Protein AF-A0A9P6DMK9-F1 (afdb_monomer)

Foldseek 3Di:
DVVVVVVVVVVVLVVVVVVLVVLVVVLVVVVVCCVVVVDPVPDDRDDRDDPCPVVDDCPDCVVVDPPVVVCVPPPPNDDDCCVVPVVNVVVVVVVVVVVVVVVVVVVVVVVLVVVLVVLVVLLVVLVCQLPPDPDPVSNLVSLVVLQVSVVVLVVVQVVVCVVQDPVPCPVSDPDDPRGDDPPPVPPVPPPDPDDPPDDDDDDDDDDDDDDDDDDDDDDPPDPDPDPPPPCPVVVVVVVVVVVVVPPPD

Solvent-accessible surface area (backbone atoms only — not comparable to full-atom values): 15780 Å² total; per-residue (Å²): 110,69,66,59,52,51,52,52,49,52,52,52,54,52,51,52,53,53,50,53,53,52,51,55,50,53,50,53,48,52,54,52,36,42,77,69,66,78,37,66,94,82,60,88,73,82,78,88,81,66,92,54,68,91,68,62,52,86,84,37,71,86,65,68,55,68,48,75,64,61,54,58,63,34,97,79,63,61,76,55,59,66,81,73,34,64,70,48,40,54,46,52,51,53,52,49,53,52,50,50,52,52,51,51,51,52,50,50,50,51,53,50,53,51,52,50,51,51,51,53,52,50,52,50,52,35,51,48,42,39,70,70,48,89,51,66,65,57,26,49,53,24,50,53,48,46,49,50,55,50,54,50,53,53,51,49,53,56,52,48,46,71,74,45,44,92,85,46,72,70,83,76,60,88,74,73,79,83,66,79,78,87,70,72,89,61,66,81,71,74,71,62,85,79,72,85,77,76,87,80,91,77,88,80,87,80,87,79,89,76,90,75,88,79,76,88,79,86,82,86,76,77,79,73,82,70,77,75,78,78,56,61,64,55,59,54,51,50,54,57,51,52,65,72,66,66,82,84,125

Radius of gyration: 33.38 Å; Cα contacts (8 Å, |Δi|>4): 68; chains: 1; bounding box: 70×56×94 Å

Mean predicted aligned error: 19.37 Å

pLDDT: mean 72.1, std 18.24, range [36.56, 96.38]

Sequence (249 aa):
MKEHVEKAMKSRVSGVQGALKRYEEIRREMMKLRGKGSVAADAYIPPEISLSVYKLDVDEDIWQVPHHEDLANFPDGEVPVWLRDKGVQDGIQAAQEILNCHQELECCKAEFSNLHTWFMTQCSATWHAYTLSCDAEVKFFALLELHHLHDLVEAWQRHSSAMLGSDGQIGWMNLPERPPPLCYGRIQILCGPVSPVANSLTGEAVDGVSDAASSDDDENGELEDAPVPQDIAFLAALDALEELVGDDA

Structure (mmCIF, N/CA/C/O backbone):
data_AF-A0A9P6DMK9-F1
#
_entry.id   AF-A0A9P6DMK9-F1
#
loop_
_atom_site.group_PDB
_atom_site.id
_atom_site.type_symbol
_atom_site.label_atom_id
_atom_site.label_alt_id
_atom_site.label_comp_id
_atom_site.label_asym_id
_atom_site.label_entity_id
_atom_site.label_seq_id
_atom_site.pdbx_PDB_ins_code
_atom_site.Cartn_x
_atom_site.Cartn_y
_atom_site.Cartn_z
_atom_site.occupancy
_atom_site.B_iso_or_equiv
_atom_site.auth_seq_id
_atom_site.auth_comp_id
_atom_site.auth_asym_id
_atom_site.auth_atom_id
_atom_site.pdbx_PDB_model_num
ATOM 1 N N . MET A 1 1 ? 3.600 -19.210 -3.213 1.00 57.47 1 MET A N 1
ATOM 2 C CA . MET A 1 1 ? 3.041 -18.370 -2.125 1.00 57.47 1 MET A CA 1
ATOM 3 C C . MET A 1 1 ? 2.372 -19.200 -1.023 1.00 57.47 1 MET A C 1
ATOM 5 O O . MET A 1 1 ? 2.805 -19.081 0.113 1.00 57.47 1 MET A O 1
ATOM 9 N N . LYS A 1 2 ? 1.414 -20.096 -1.325 1.00 70.38 2 LYS A N 1
ATOM 10 C CA . LYS A 1 2 ? 0.742 -20.950 -0.313 1.00 70.38 2 LYS A CA 1
ATOM 11 C C . LYS A 1 2 ? 1.697 -21.813 0.533 1.00 70.38 2 LYS A C 1
ATOM 13 O O . LYS A 1 2 ? 1.581 -21.825 1.749 1.00 70.38 2 LYS A O 1
ATOM 18 N N . GLU A 1 3 ? 2.706 -22.430 -0.081 1.00 77.88 3 GLU A N 1
ATOM 19 C CA . GLU A 1 3 ? 3.694 -23.260 0.638 1.00 77.88 3 GLU A CA 1
ATOM 20 C C . GLU A 1 3 ? 4.572 -22.465 1.622 1.00 77.88 3 GLU A C 1
ATOM 22 O O . GLU A 1 3 ? 4.889 -22.949 2.707 1.00 77.88 3 GLU A O 1
ATOM 27 N N . HIS A 1 4 ? 4.934 -21.222 1.279 1.00 66.75 4 HIS A N 1
ATOM 28 C CA . HIS A 1 4 ? 5.698 -20.345 2.174 1.00 66.75 4 HIS A CA 1
ATOM 29 C C . HIS A 1 4 ? 4.864 -19.925 3.387 1.00 66.75 4 HIS A C 1
ATOM 31 O O . HIS A 1 4 ? 5.375 -19.911 4.506 1.00 66.75 4 HIS A O 1
ATOM 37 N N . VAL A 1 5 ? 3.573 -19.656 3.172 1.00 76.38 5 VAL A N 1
ATOM 38 C CA . VAL A 1 5 ? 2.616 -19.356 4.244 1.00 76.38 5 VAL A CA 1
ATOM 39 C C . VAL A 1 5 ? 2.427 -20.574 5.149 1.00 76.38 5 VAL A C 1
ATOM 41 O O . VAL A 1 5 ? 2.536 -20.449 6.365 1.00 76.38 5 VAL A O 1
ATOM 44 N N . GLU A 1 6 ? 2.241 -21.771 4.588 1.00 82.81 6 GLU A N 1
ATOM 45 C CA . GLU A 1 6 ? 2.115 -23.003 5.376 1.00 82.81 6 GLU A CA 1
ATOM 46 C C . GLU A 1 6 ? 3.375 -23.317 6.188 1.00 82.81 6 GLU A C 1
ATOM 48 O O . GLU A 1 6 ? 3.280 -23.741 7.341 1.00 82.81 6 GLU A O 1
ATOM 53 N N . LYS A 1 7 ? 4.565 -23.105 5.614 1.00 83.62 7 LYS A N 1
ATOM 54 C CA . LYS A 1 7 ? 5.839 -23.313 6.315 1.00 83.62 7 LYS A CA 1
ATOM 55 C C . LYS A 1 7 ? 6.004 -22.329 7.474 1.00 83.62 7 LYS A C 1
ATOM 57 O O . LYS A 1 7 ? 6.351 -22.748 8.579 1.00 83.62 7 LYS A O 1
ATOM 62 N N . ALA A 1 8 ? 5.709 -21.049 7.248 1.00 76.69 8 ALA A N 1
ATOM 63 C CA . ALA A 1 8 ? 5.739 -20.027 8.291 1.00 76.69 8 ALA A CA 1
ATOM 64 C C . ALA A 1 8 ? 4.720 -20.328 9.404 1.00 76.69 8 ALA A C 1
ATOM 66 O O . ALA A 1 8 ? 5.050 -20.252 10.589 1.00 76.69 8 ALA A O 1
ATOM 67 N N . MET A 1 9 ? 3.511 -20.753 9.034 1.00 79.69 9 MET A N 1
ATOM 68 C CA . MET A 1 9 ? 2.458 -21.119 9.979 1.00 79.69 9 MET A CA 1
ATOM 69 C C . MET A 1 9 ? 2.855 -22.334 10.826 1.00 79.69 9 MET A C 1
ATOM 71 O O . MET A 1 9 ? 2.760 -22.278 12.049 1.00 79.69 9 MET A O 1
ATOM 75 N N . LYS A 1 10 ? 3.387 -23.400 10.210 1.00 83.06 10 LYS A N 1
ATOM 76 C CA . LYS A 1 10 ? 3.897 -24.584 10.928 1.00 83.06 10 LYS A CA 1
ATOM 77 C C . LYS A 1 10 ? 5.008 -24.217 11.913 1.00 83.06 10 LYS A C 1
ATOM 79 O O . LYS A 1 10 ? 4.988 -24.690 13.047 1.00 83.06 10 LYS A O 1
ATOM 84 N N . SER A 1 11 ? 5.929 -23.338 11.509 1.00 82.88 11 SER A N 1
ATOM 85 C CA . SER A 1 11 ? 6.997 -22.842 12.383 1.00 82.88 11 SER A CA 1
ATOM 86 C C . SER A 1 11 ? 6.426 -22.134 13.614 1.00 82.88 11 SER A C 1
ATOM 88 O O . SER A 1 11 ? 6.779 -22.478 14.741 1.00 82.88 11 SER A O 1
ATOM 90 N N . ARG A 1 12 ? 5.482 -21.204 13.419 1.00 83.12 12 ARG A N 1
ATOM 91 C CA . ARG A 1 12 ? 4.846 -20.462 14.520 1.00 83.12 12 ARG A CA 1
ATOM 92 C C . ARG A 1 12 ? 4.060 -21.375 15.463 1.00 83.12 12 ARG A C 1
ATOM 94 O O . ARG A 1 12 ? 4.252 -21.298 16.673 1.00 83.12 12 ARG A O 1
ATOM 101 N N . VAL A 1 13 ? 3.255 -22.292 14.922 1.00 84.25 13 VAL A N 1
ATOM 102 C CA . VAL A 1 13 ? 2.488 -23.274 15.712 1.00 84.25 13 VAL A CA 1
ATOM 103 C C . VAL A 1 13 ? 3.417 -24.159 16.550 1.00 84.25 13 VAL A C 1
ATOM 105 O O . VAL A 1 13 ? 3.164 -24.396 17.731 1.00 84.25 13 VAL A O 1
ATOM 108 N N . SER A 1 14 ? 4.530 -24.621 15.977 1.00 84.69 14 SER A N 1
ATOM 109 C CA . SER A 1 14 ? 5.504 -25.431 16.718 1.00 84.69 14 SER A CA 1
ATOM 110 C C . SER A 1 14 ? 6.196 -24.646 17.842 1.00 84.69 14 SER A C 1
ATOM 112 O O . SER A 1 14 ? 6.397 -25.185 18.931 1.00 84.69 14 SER A O 1
ATOM 114 N N . GLY A 1 15 ? 6.485 -23.358 17.620 1.00 86.69 15 GLY A N 1
ATOM 115 C CA . GLY A 1 15 ? 7.076 -22.471 18.623 1.00 86.69 15 GLY A CA 1
ATOM 116 C C . GLY A 1 15 ? 6.147 -22.238 19.815 1.00 86.69 15 GLY A C 1
ATOM 117 O O . GLY A 1 15 ? 6.561 -22.406 20.962 1.00 86.69 15 GLY A O 1
ATOM 118 N N . VAL A 1 16 ? 4.872 -21.947 19.549 1.00 85.25 16 VAL A N 1
ATOM 119 C CA . VAL A 1 16 ? 3.849 -21.749 20.589 1.00 85.25 16 VAL A CA 1
ATOM 120 C C . VAL A 1 16 ? 3.593 -23.043 21.372 1.00 85.25 16 VAL A C 1
ATOM 122 O O . VAL A 1 16 ? 3.545 -23.018 22.600 1.00 85.25 16 VAL A O 1
ATOM 125 N N . GLN A 1 17 ? 3.537 -24.206 20.709 1.00 86.50 17 GLN A N 1
ATOM 126 C CA . GLN A 1 17 ? 3.469 -25.499 21.410 1.00 86.50 17 GLN A CA 1
ATOM 127 C C . GLN A 1 17 ? 4.695 -25.748 22.302 1.00 86.50 17 GLN A C 1
ATOM 129 O O . GLN A 1 17 ? 4.567 -26.296 23.399 1.00 86.50 17 GLN A O 1
ATOM 134 N N . GLY A 1 18 ? 5.887 -25.355 21.845 1.00 86.75 18 GLY A N 1
ATOM 135 C CA . GLY A 1 18 ? 7.118 -25.440 22.629 1.00 86.75 18 GLY A CA 1
ATOM 136 C C . GLY A 1 18 ? 7.112 -24.523 23.855 1.00 86.75 18 GLY A C 1
ATOM 137 O O . GLY A 1 18 ? 7.612 -24.913 24.910 1.00 86.75 18 GLY A O 1
ATOM 138 N N . ALA A 1 19 ? 6.533 -23.327 23.743 1.00 86.44 19 ALA A N 1
ATOM 139 C CA . ALA A 1 19 ? 6.349 -22.412 24.867 1.00 86.44 19 ALA A CA 1
ATOM 140 C C . ALA A 1 19 ? 5.344 -22.964 25.891 1.00 86.44 19 ALA A C 1
ATOM 142 O O . ALA A 1 19 ? 5.640 -22.990 27.084 1.00 86.44 19 ALA A O 1
ATOM 143 N N . LEU A 1 20 ? 4.213 -23.505 25.430 1.00 87.31 20 LEU A N 1
ATOM 144 C CA . LEU A 1 20 ? 3.186 -24.077 26.303 1.00 87.31 20 LEU A CA 1
ATOM 145 C C . LEU A 1 20 ? 3.700 -25.283 27.107 1.00 87.31 20 LEU A C 1
ATOM 147 O O . LEU A 1 20 ? 3.418 -25.416 28.294 1.00 87.31 20 LEU A O 1
ATOM 151 N N . LYS A 1 21 ? 4.523 -26.140 26.490 1.00 88.25 21 LYS A N 1
ATOM 152 C CA . LYS A 1 21 ? 5.175 -27.251 27.203 1.00 88.25 21 LYS A CA 1
ATOM 153 C C . LYS A 1 21 ? 6.093 -26.765 28.325 1.00 88.25 21 LYS A C 1
ATOM 155 O O . LYS A 1 21 ? 6.058 -27.339 29.410 1.00 88.25 21 LYS A O 1
ATOM 160 N N . ARG A 1 22 ? 6.887 -25.719 28.066 1.00 89.88 22 ARG A N 1
ATOM 161 C CA . ARG A 1 22 ? 7.769 -25.101 29.070 1.00 89.88 22 ARG A CA 1
ATOM 162 C C . ARG A 1 22 ? 6.966 -24.488 30.215 1.00 89.88 22 ARG A C 1
ATOM 164 O O . ARG A 1 22 ? 7.314 -24.694 31.372 1.00 89.88 22 ARG A O 1
ATOM 171 N N . TYR A 1 23 ? 5.871 -23.801 29.898 1.00 90.31 23 TYR A N 1
ATOM 172 C CA . TYR A 1 23 ? 4.948 -23.266 30.897 1.00 90.31 23 TYR A CA 1
ATOM 173 C C . TYR A 1 23 ? 4.412 -24.365 31.830 1.00 90.31 23 TYR A C 1
ATOM 175 O O . TYR A 1 23 ? 4.560 -24.268 33.047 1.00 90.31 23 TYR A O 1
ATOM 183 N N . GLU A 1 24 ? 3.870 -25.455 31.275 1.00 88.56 24 GLU A N 1
ATOM 184 C CA . GLU A 1 24 ? 3.332 -26.560 32.082 1.00 88.56 24 GLU A CA 1
ATOM 185 C C . GLU A 1 24 ? 4.412 -27.298 32.889 1.00 88.56 24 GLU A C 1
ATOM 187 O O . GLU A 1 24 ? 4.145 -27.826 33.971 1.00 88.56 24 GLU A O 1
ATOM 192 N N . GLU A 1 25 ? 5.648 -27.346 32.392 1.00 91.69 25 GLU A N 1
ATOM 193 C CA . GLU A 1 25 ? 6.785 -27.888 33.136 1.00 91.69 25 GLU A CA 1
ATOM 194 C C . GLU A 1 25 ? 7.112 -27.044 34.375 1.00 91.69 25 GLU A C 1
ATOM 196 O O . GLU A 1 25 ? 7.144 -27.592 35.482 1.00 91.69 25 GLU A O 1
ATOM 201 N N . ILE A 1 26 ? 7.251 -25.724 34.207 1.00 89.94 26 ILE A N 1
ATOM 202 C CA . ILE A 1 26 ? 7.508 -24.770 35.298 1.00 89.94 26 ILE A CA 1
ATOM 203 C C . ILE A 1 26 ? 6.364 -24.803 36.316 1.00 89.94 26 ILE A C 1
ATOM 205 O O . ILE A 1 26 ? 6.589 -24.899 37.523 1.00 89.94 26 ILE A O 1
ATOM 209 N N . ARG A 1 27 ? 5.115 -24.808 35.846 1.00 88.88 27 ARG A N 1
ATOM 210 C CA . ARG A 1 27 ? 3.930 -24.905 36.706 1.00 88.88 27 ARG A CA 1
ATOM 211 C C . ARG A 1 27 ? 3.938 -26.188 37.544 1.00 88.88 27 ARG A C 1
ATOM 213 O O . ARG A 1 27 ? 3.665 -26.161 38.747 1.00 88.88 27 ARG A O 1
ATOM 220 N N . ARG A 1 28 ? 4.296 -27.327 36.942 1.00 88.62 28 ARG A N 1
ATOM 221 C CA . ARG A 1 28 ? 4.412 -28.613 37.650 1.00 88.62 28 ARG A CA 1
ATOM 222 C C . ARG A 1 28 ? 5.542 -28.598 38.678 1.00 88.62 28 ARG A C 1
ATOM 224 O O . ARG A 1 28 ? 5.419 -29.235 39.725 1.00 88.62 28 ARG A O 1
ATOM 231 N N . GLU A 1 29 ? 6.632 -27.892 38.402 1.00 88.62 29 GLU A N 1
ATOM 232 C CA . GLU A 1 29 ? 7.709 -27.674 39.365 1.00 88.62 29 GLU A CA 1
ATOM 233 C C . GLU A 1 29 ? 7.240 -26.825 40.554 1.00 88.62 29 GLU A C 1
ATOM 235 O O . GLU A 1 29 ? 7.416 -27.244 41.700 1.00 88.62 29 GLU A O 1
ATOM 240 N N . MET A 1 30 ? 6.527 -25.721 40.310 1.00 85.31 30 MET A N 1
ATOM 241 C CA . MET A 1 30 ? 5.932 -24.890 41.366 1.00 85.31 30 MET A CA 1
ATOM 242 C C . MET A 1 30 ? 4.962 -25.683 42.255 1.00 85.31 30 MET A C 1
ATOM 244 O O . MET A 1 30 ? 5.022 -25.591 43.483 1.00 85.31 30 MET A O 1
ATOM 248 N N . MET A 1 31 ? 4.124 -26.540 41.662 1.00 83.56 31 MET A N 1
ATOM 249 C CA . MET A 1 31 ? 3.227 -27.445 42.398 1.00 83.56 31 MET A CA 1
ATOM 250 C C . MET A 1 31 ? 4.002 -28.422 43.298 1.00 83.56 31 MET A C 1
ATOM 252 O O . MET A 1 31 ? 3.628 -28.647 44.453 1.00 83.56 31 MET A O 1
ATOM 256 N N . LYS A 1 32 ? 5.116 -28.982 42.804 1.00 84.75 32 LYS A N 1
ATOM 257 C CA . LYS A 1 32 ? 5.989 -29.868 43.592 1.00 84.75 32 LYS A CA 1
ATOM 258 C C . LYS A 1 32 ? 6.665 -29.127 44.745 1.00 84.75 32 LYS A C 1
ATOM 260 O O . LYS A 1 32 ? 6.788 -29.695 45.829 1.00 84.75 32 LYS A O 1
ATOM 265 N N . LEU A 1 33 ? 7.110 -27.890 44.525 1.00 82.31 33 LEU A N 1
ATOM 266 C CA . LEU A 1 33 ? 7.750 -27.067 45.555 1.00 82.31 33 LEU A CA 1
ATOM 267 C C . LEU A 1 33 ? 6.759 -26.642 46.646 1.00 82.31 33 LEU A C 1
ATOM 269 O O . LEU A 1 33 ? 7.117 -26.656 47.825 1.00 82.31 33 LEU A O 1
ATOM 273 N N . ARG A 1 34 ? 5.495 -26.386 46.283 1.00 79.12 34 ARG A N 1
ATOM 274 C CA . ARG A 1 34 ? 4.404 -26.179 47.247 1.00 79.12 34 ARG A CA 1
ATOM 275 C C . ARG A 1 34 ? 4.166 -27.416 48.110 1.00 79.12 34 ARG A C 1
ATOM 277 O O . ARG A 1 34 ? 4.121 -27.308 49.330 1.00 79.12 34 ARG A O 1
ATOM 284 N N . GLY A 1 35 ? 4.087 -28.602 47.502 1.00 73.38 35 GLY A N 1
ATOM 285 C CA . GLY A 1 35 ? 3.913 -29.861 48.241 1.00 73.38 35 GLY A CA 1
ATOM 286 C C . GLY A 1 35 ? 5.062 -30.184 49.210 1.00 73.38 35 GLY A C 1
ATOM 287 O O . GLY A 1 35 ? 4.857 -30.893 50.190 1.00 73.38 35 GLY A O 1
ATOM 288 N N . LYS A 1 36 ? 6.262 -29.643 48.961 1.00 79.12 36 LYS A N 1
ATOM 289 C CA . LYS A 1 36 ? 7.449 -29.782 49.823 1.00 79.12 36 LYS A CA 1
ATOM 290 C C . LYS A 1 36 ? 7.568 -28.696 50.903 1.00 79.12 36 LYS A C 1
ATOM 292 O O . LYS A 1 36 ? 8.517 -28.740 51.680 1.00 79.12 36 LYS A O 1
ATOM 297 N N . GLY A 1 37 ? 6.645 -27.730 50.955 1.00 65.62 37 GLY A N 1
ATOM 298 C CA . GLY A 1 37 ? 6.672 -26.620 51.916 1.00 65.62 37 GLY A CA 1
ATOM 299 C C . GLY A 1 37 ? 7.760 -25.572 51.652 1.00 65.62 37 GLY A C 1
ATOM 300 O O . GLY A 1 37 ? 8.052 -24.769 52.532 1.00 65.62 37 GLY A O 1
ATOM 301 N N . SER A 1 38 ? 8.381 -25.575 50.465 1.00 66.38 38 SER A N 1
ATOM 302 C CA . SER A 1 38 ? 9.422 -24.603 50.074 1.00 66.38 38 SER A CA 1
ATOM 303 C C . SER A 1 38 ? 8.854 -23.319 49.461 1.00 66.38 38 SER A C 1
ATOM 305 O O . SER A 1 38 ? 9.594 -22.372 49.221 1.00 66.38 38 SER A O 1
ATOM 307 N N . VAL A 1 39 ? 7.550 -23.295 49.193 1.00 67.38 39 VAL A N 1
ATOM 308 C CA . VAL A 1 39 ? 6.796 -22.148 48.683 1.00 67.38 39 VAL A CA 1
ATOM 309 C C . VAL A 1 39 ? 5.665 -21.887 49.669 1.00 67.38 39 VAL A C 1
ATOM 311 O O . VAL A 1 39 ? 5.048 -22.840 50.154 1.00 67.38 39 VAL A O 1
ATOM 314 N N . ALA A 1 40 ? 5.421 -20.615 49.987 1.00 71.44 40 ALA A N 1
ATOM 315 C CA . ALA A 1 40 ? 4.370 -20.219 50.914 1.00 71.44 40 ALA A CA 1
ATOM 316 C C . ALA A 1 40 ? 3.002 -20.743 50.431 1.00 71.44 40 ALA A C 1
ATOM 318 O O . ALA A 1 40 ? 2.739 -20.816 49.227 1.00 71.44 40 ALA A O 1
ATOM 319 N N . ALA A 1 41 ? 2.159 -21.204 51.359 1.00 66.12 41 ALA A N 1
ATOM 320 C CA . ALA A 1 41 ? 0.906 -21.892 51.024 1.00 66.12 41 ALA A CA 1
ATOM 321 C C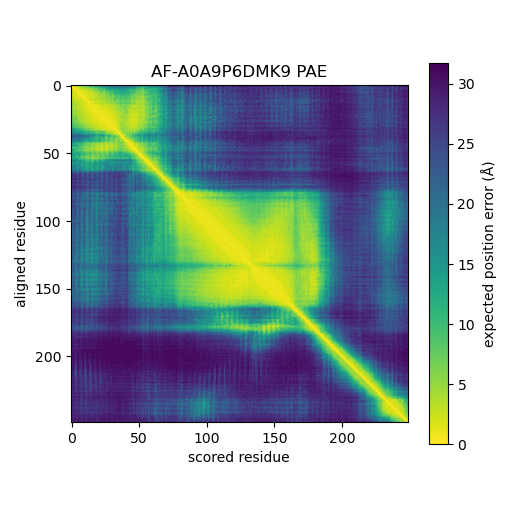 . ALA A 1 41 ? -0.091 -20.996 50.260 1.00 66.12 41 ALA A C 1
ATOM 323 O O . ALA A 1 41 ? -0.967 -21.503 49.561 1.00 66.12 41 ALA A O 1
ATOM 324 N N . ASP A 1 42 ? 0.084 -19.685 50.389 1.00 72.00 42 ASP A N 1
ATOM 325 C CA . ASP A 1 42 ? -0.652 -18.583 49.777 1.00 72.00 42 ASP A CA 1
ATOM 326 C C . ASP A 1 42 ? -0.042 -18.081 48.459 1.00 72.00 42 ASP A C 1
ATOM 328 O O . ASP A 1 42 ? -0.663 -17.265 47.782 1.00 72.00 42 ASP A O 1
ATOM 332 N N . ALA A 1 43 ? 1.142 -18.557 48.058 1.00 73.88 43 ALA A N 1
ATOM 333 C CA . ALA A 1 43 ? 1.745 -18.140 46.797 1.00 73.88 43 ALA A CA 1
ATOM 334 C C . ALA A 1 43 ? 0.799 -18.455 45.630 1.00 73.88 43 ALA A C 1
ATOM 336 O O . ALA A 1 43 ? 0.176 -19.515 45.595 1.00 73.88 43 ALA A O 1
ATOM 337 N N . TYR A 1 44 ? 0.690 -17.575 44.644 1.00 78.56 44 TYR A N 1
ATOM 338 C CA . TYR A 1 44 ? -0.147 -17.821 43.473 1.00 78.56 44 TYR A CA 1
ATOM 339 C C . TYR A 1 44 ? 0.515 -18.852 42.541 1.00 78.56 44 TYR A C 1
ATOM 341 O O . TYR A 1 44 ? 1.698 -18.739 42.223 1.00 78.56 44 TYR A O 1
ATOM 349 N N . ILE A 1 45 ? -0.228 -19.883 42.119 1.00 78.81 45 ILE A N 1
ATOM 350 C CA . ILE A 1 45 ? 0.195 -20.791 41.039 1.00 78.81 45 ILE A CA 1
ATOM 351 C C . ILE A 1 45 ? -0.716 -20.531 39.841 1.00 78.81 45 ILE A C 1
ATOM 353 O O . ILE A 1 45 ? -1.931 -20.690 39.983 1.00 78.81 45 ILE A O 1
ATOM 357 N N . PRO A 1 46 ? -0.147 -20.183 38.675 1.00 81.06 46 PRO A N 1
ATOM 358 C CA . PRO A 1 46 ? -0.918 -19.986 37.457 1.00 81.06 46 PRO A CA 1
ATOM 359 C C . PRO A 1 46 ? -1.800 -21.202 37.086 1.00 81.06 46 PRO A C 1
A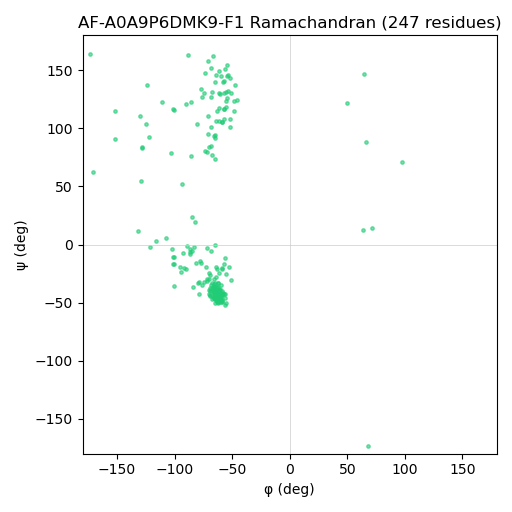TOM 361 O O . PRO A 1 46 ? -1.400 -22.356 37.314 1.00 81.06 46 PRO A O 1
ATOM 364 N N . PRO A 1 47 ? -3.001 -20.976 36.520 1.00 78.19 47 PRO A N 1
ATOM 365 C CA . PRO A 1 47 ? -3.911 -22.040 36.100 1.00 78.19 47 PRO A CA 1
ATOM 366 C C . PRO A 1 47 ? -3.351 -22.860 34.928 1.00 78.19 47 PRO A C 1
ATOM 368 O O . PRO A 1 47 ? -2.401 -22.464 34.256 1.00 78.19 47 PRO A O 1
ATOM 371 N N . GLU A 1 48 ? -3.912 -24.047 34.707 1.00 80.75 48 GLU A N 1
ATOM 372 C CA . GLU A 1 48 ? -3.526 -24.895 33.572 1.00 80.75 48 GLU A CA 1
ATOM 373 C C . GLU A 1 48 ? -3.962 -24.247 32.264 1.00 80.75 48 GLU A C 1
ATOM 375 O O . GLU A 1 48 ? -5.122 -23.858 32.139 1.00 80.75 48 GLU A O 1
ATOM 380 N N . ILE A 1 49 ? -3.054 -24.156 31.292 1.00 77.94 49 ILE A N 1
ATOM 381 C CA . ILE A 1 49 ? -3.394 -23.638 29.967 1.00 77.94 49 ILE A CA 1
ATOM 382 C C . ILE A 1 49 ? -3.575 -24.840 29.043 1.00 77.94 49 ILE A C 1
ATOM 384 O O . ILE A 1 49 ? -2.647 -25.609 28.779 1.00 77.94 49 ILE A O 1
ATOM 388 N N . SER A 1 50 ? -4.794 -25.028 28.546 1.00 72.44 50 SER A N 1
ATOM 389 C CA . SER A 1 50 ? -5.113 -26.124 27.637 1.00 72.44 50 SER A CA 1
ATOM 390 C C . SER A 1 50 ? -4.429 -25.937 26.273 1.00 72.44 50 SER A C 1
ATOM 392 O O . SER A 1 50 ? -4.215 -24.832 25.782 1.00 72.44 50 SER A O 1
ATOM 394 N N . LEU A 1 51 ? -4.134 -27.045 25.583 1.00 67.12 51 LEU A N 1
ATOM 395 C CA . LEU A 1 51 ? -3.604 -27.049 24.206 1.00 67.12 51 LEU A CA 1
ATOM 396 C C . LEU A 1 51 ? -4.587 -26.485 23.157 1.00 67.12 51 LEU A C 1
ATOM 398 O O . LEU A 1 51 ? -4.253 -26.431 21.971 1.00 67.12 51 LEU A O 1
ATOM 402 N N . SER A 1 52 ? -5.788 -26.068 23.568 1.00 64.94 52 SER A N 1
ATOM 403 C CA . SER A 1 52 ? -6.782 -25.420 22.714 1.00 64.94 52 SER A CA 1
ATOM 404 C C . SER A 1 52 ? -6.535 -23.923 22.530 1.00 64.94 52 SER A C 1
ATOM 406 O O . SER A 1 52 ? -7.435 -23.240 22.065 1.00 64.94 52 SER A O 1
ATOM 408 N N . VAL A 1 53 ? -5.317 -23.421 22.781 1.00 64.44 53 VAL A N 1
ATOM 409 C CA . VAL A 1 53 ? -4.946 -22.006 22.570 1.00 64.44 53 VAL A CA 1
ATOM 410 C C . VAL A 1 53 ? -5.309 -21.496 21.164 1.00 64.44 53 VAL A C 1
ATOM 412 O O . VAL A 1 53 ? -5.652 -20.340 20.969 1.00 64.44 53 VAL A O 1
ATOM 415 N N . TYR A 1 54 ? -5.295 -22.376 20.162 1.00 67.50 54 TYR A N 1
ATOM 416 C CA . TYR A 1 54 ? -5.655 -22.040 18.777 1.00 67.50 54 TYR A CA 1
ATOM 417 C C . TYR A 1 54 ? -7.161 -22.052 18.481 1.00 67.50 54 TYR A C 1
ATOM 419 O O . TYR A 1 54 ? -7.560 -21.823 17.343 1.00 67.50 54 TYR A O 1
ATOM 427 N N . LYS A 1 55 ? -7.980 -22.409 19.470 1.00 67.06 55 LYS A N 1
ATOM 428 C CA . LYS A 1 55 ? -9.446 -22.416 19.419 1.00 67.06 55 LYS A CA 1
ATOM 429 C C . LYS A 1 55 ? -10.062 -21.425 20.406 1.00 67.06 55 LYS A C 1
ATOM 431 O O . LYS A 1 55 ? -11.281 -21.401 20.497 1.00 67.06 55 LYS A O 1
ATOM 436 N N . LEU A 1 56 ? -9.226 -20.667 21.119 1.00 59.62 56 LEU A N 1
ATOM 437 C CA . LEU A 1 56 ? -9.650 -19.612 22.026 1.00 59.62 56 LEU A CA 1
ATOM 438 C C . LEU A 1 56 ? -10.459 -18.590 21.235 1.00 59.62 56 LEU A C 1
ATOM 440 O O . LEU A 1 56 ? -9.897 -17.835 20.440 1.00 59.62 56 LEU A O 1
ATOM 444 N N . ASP A 1 57 ? -11.772 -18.620 21.425 1.00 61.47 57 ASP A N 1
ATOM 445 C CA . ASP A 1 57 ? -12.645 -17.542 20.987 1.00 61.47 57 ASP A CA 1
ATOM 446 C C . ASP A 1 57 ? -12.401 -16.311 21.874 1.00 61.47 57 ASP A C 1
ATOM 448 O O . ASP A 1 57 ? -11.899 -16.437 22.996 1.00 61.47 57 ASP A O 1
ATOM 452 N N . VAL A 1 58 ? -12.747 -15.122 21.382 1.00 59.66 58 VAL A N 1
ATOM 453 C CA . VAL A 1 58 ? -12.617 -13.851 22.124 1.00 59.66 58 VAL A CA 1
ATOM 454 C C . VAL A 1 58 ? -13.420 -13.887 23.437 1.00 59.66 58 VAL A C 1
ATOM 456 O O . VAL A 1 58 ? -13.092 -13.179 24.384 1.00 59.66 58 VAL A O 1
ATOM 459 N N . ASP A 1 59 ? -14.403 -14.785 23.526 1.00 57.47 59 ASP A N 1
ATOM 460 C CA . ASP A 1 59 ? -15.255 -14.992 24.695 1.00 57.47 59 ASP A CA 1
ATOM 461 C C . ASP A 1 59 ? -14.683 -15.970 25.747 1.00 57.47 59 ASP A C 1
ATOM 463 O O . ASP A 1 59 ? -15.288 -16.119 26.809 1.00 57.47 59 ASP A O 1
ATOM 467 N N . GLU A 1 60 ? -13.557 -16.662 25.502 1.00 61.81 60 GLU A N 1
ATOM 468 C CA . GLU A 1 60 ? -12.991 -17.606 26.486 1.00 61.81 60 GLU A CA 1
ATOM 469 C C . GLU A 1 60 ? -12.328 -16.905 27.690 1.00 61.81 60 GLU A C 1
ATOM 471 O O . GLU A 1 60 ? -11.723 -15.839 27.570 1.00 61.81 60 GLU A O 1
ATOM 476 N N . ASP A 1 61 ? -12.394 -17.556 28.860 1.00 58.03 61 ASP A N 1
ATOM 477 C CA . ASP A 1 61 ? -12.027 -17.032 30.190 1.00 58.03 61 ASP A CA 1
ATOM 478 C C . ASP A 1 61 ? -10.618 -16.419 30.299 1.00 58.03 61 ASP A C 1
ATOM 480 O O . ASP A 1 61 ? -10.358 -15.638 31.211 1.00 58.03 61 ASP A O 1
ATOM 484 N N . ILE A 1 62 ? -9.699 -16.732 29.380 1.0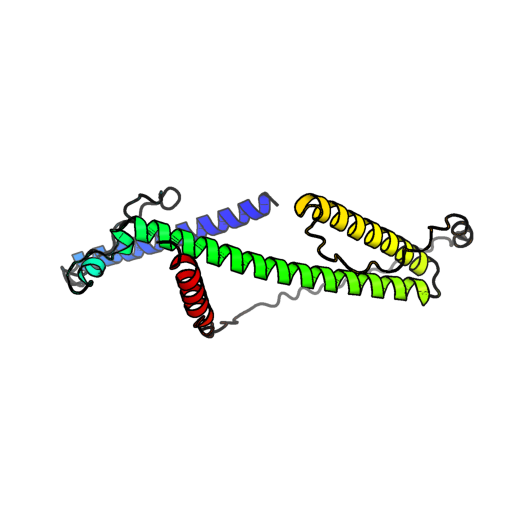0 59.53 62 ILE A N 1
ATOM 485 C CA . ILE A 1 62 ? -8.360 -16.119 29.340 1.00 59.53 62 ILE A CA 1
ATOM 486 C C . ILE A 1 62 ? -8.378 -14.643 28.913 1.00 59.53 62 ILE A C 1
ATOM 488 O O . ILE A 1 62 ? -7.461 -13.908 29.269 1.00 59.53 62 ILE A O 1
ATOM 492 N N . TRP A 1 63 ? -9.406 -14.210 28.175 1.00 63.25 63 TRP A N 1
ATOM 493 C CA . TRP A 1 63 ? -9.658 -12.809 27.820 1.00 63.25 63 TRP A CA 1
ATOM 494 C C . TRP A 1 63 ? -10.537 -12.113 28.860 1.00 63.25 63 TRP A C 1
ATOM 496 O O . TRP A 1 63 ? -10.500 -10.893 28.991 1.00 63.25 63 TRP A O 1
ATOM 506 N N . GLN A 1 64 ? -11.284 -12.894 29.647 1.00 57.09 64 GLN A N 1
ATOM 507 C CA . GLN A 1 64 ? -12.110 -12.416 30.755 1.00 57.09 64 GLN A CA 1
ATOM 508 C C . GLN A 1 64 ? -11.332 -12.262 32.067 1.00 57.09 64 GLN A C 1
ATOM 510 O O . GLN A 1 64 ? -11.932 -12.277 33.141 1.00 57.09 64 GLN A O 1
ATOM 515 N N . VAL A 1 65 ? -10.011 -12.087 32.011 1.00 52.41 65 VAL A N 1
ATOM 516 C CA . VAL A 1 65 ? -9.228 -11.693 33.183 1.00 52.41 65 VAL A CA 1
ATOM 517 C C . VAL A 1 65 ? -8.878 -10.208 33.075 1.00 52.41 65 VAL A C 1
ATOM 519 O O . VAL A 1 65 ? -7.733 -9.867 32.793 1.00 52.41 65 VAL A O 1
ATOM 522 N N . PRO A 1 66 ? -9.795 -9.275 33.387 1.00 53.31 66 PRO A N 1
ATOM 523 C CA . PRO A 1 66 ? -9.334 -8.227 34.267 1.00 53.31 66 PRO A CA 1
ATOM 524 C C . PRO A 1 66 ? -8.979 -8.964 35.556 1.00 53.31 66 PRO A C 1
ATOM 526 O O . PRO A 1 66 ? -9.844 -9.607 36.159 1.00 53.31 66 PRO A O 1
ATOM 529 N N . HIS A 1 67 ? -7.703 -8.987 35.940 1.00 52.72 67 HIS A N 1
ATOM 530 C CA . HIS A 1 67 ? -7.338 -9.537 37.236 1.00 52.72 67 HIS A CA 1
ATOM 531 C C . HIS A 1 67 ? -8.329 -8.950 38.242 1.00 52.72 67 HIS A C 1
ATOM 533 O O . HIS A 1 67 ? -8.543 -7.739 38.281 1.00 52.72 67 HIS A O 1
ATOM 539 N N . HIS A 1 68 ? -9.028 -9.800 38.994 1.00 50.06 68 HIS A N 1
ATOM 540 C CA . HIS A 1 68 ? -10.013 -9.329 39.969 1.00 50.06 68 HIS A CA 1
ATOM 541 C C . HIS A 1 68 ? -9.352 -8.367 40.987 1.00 50.06 68 HIS A C 1
ATOM 543 O O . HIS A 1 68 ? -10.040 -7.595 41.646 1.00 50.06 68 HIS A O 1
ATOM 549 N N . GLU A 1 69 ? -8.014 -8.396 41.051 1.00 52.50 69 GLU A N 1
ATOM 550 C CA . GLU A 1 69 ? -7.104 -7.486 41.748 1.00 52.50 69 GLU A CA 1
ATOM 551 C C . GLU A 1 69 ? -6.844 -6.156 40.998 1.00 52.50 69 GLU A C 1
ATOM 553 O O . GLU A 1 69 ? -6.755 -5.119 41.644 1.00 52.50 69 GLU A O 1
ATOM 558 N N . ASP A 1 70 ? -6.823 -6.131 39.661 1.00 53.25 70 ASP A N 1
ATOM 559 C CA . ASP A 1 70 ? -6.709 -4.900 38.856 1.00 53.25 70 ASP A CA 1
ATOM 560 C C . ASP A 1 70 ? -8.029 -4.120 38.802 1.00 53.25 70 ASP A C 1
ATOM 562 O O . ASP A 1 70 ? -8.029 -2.892 38.854 1.00 53.25 70 ASP A O 1
ATOM 566 N N . LEU A 1 71 ? -9.172 -4.817 38.793 1.00 52.12 71 LEU A N 1
ATOM 567 C CA . LEU A 1 71 ? -10.484 -4.189 39.006 1.00 52.12 71 LEU A CA 1
ATOM 568 C C . LEU A 1 71 ? -10.678 -3.711 40.453 1.00 52.12 71 LEU A C 1
ATOM 570 O O . LEU A 1 71 ? -11.396 -2.741 40.685 1.00 52.12 71 LEU A O 1
ATOM 574 N N . ALA A 1 72 ? -10.039 -4.373 41.423 1.00 53.28 72 ALA A N 1
ATOM 575 C CA . ALA A 1 72 ? -10.026 -3.942 42.821 1.00 53.28 72 ALA A CA 1
ATOM 576 C C . ALA A 1 72 ? -9.051 -2.778 43.089 1.00 53.28 72 ALA A C 1
ATOM 578 O O . ALA A 1 72 ? -9.152 -2.144 44.136 1.00 53.28 72 ALA A O 1
ATOM 579 N N . ASN A 1 73 ? -8.141 -2.482 42.153 1.00 54.38 73 ASN A N 1
ATOM 580 C CA . ASN A 1 73 ? -7.220 -1.344 42.212 1.00 54.38 73 ASN A CA 1
ATOM 581 C C . ASN A 1 73 ? -7.810 -0.046 41.641 1.00 54.38 73 ASN A C 1
ATOM 583 O O . ASN A 1 73 ? -7.165 1.002 41.737 1.00 54.38 73 ASN A O 1
ATOM 587 N N . PHE A 1 74 ? -9.025 -0.063 41.078 1.00 59.31 74 PHE A N 1
ATOM 588 C CA . PHE A 1 74 ? -9.733 1.191 40.839 1.00 59.31 74 PHE A CA 1
ATOM 589 C C . PHE A 1 74 ? -10.118 1.785 42.197 1.00 59.31 74 PHE A C 1
ATOM 591 O O . PHE A 1 74 ? -10.735 1.079 42.997 1.00 59.31 74 PHE A O 1
ATOM 598 N N . PRO A 1 75 ? -9.764 3.055 42.471 1.00 62.41 75 PRO A N 1
ATOM 599 C CA . PRO A 1 75 ? -9.770 3.631 43.817 1.00 62.41 75 PRO A CA 1
ATOM 600 C C . PRO A 1 75 ? -11.113 3.569 44.566 1.00 62.41 75 PRO A C 1
ATOM 602 O O . PRO A 1 75 ? -11.106 3.739 45.779 1.00 62.41 75 PRO A O 1
ATOM 605 N N . ASP A 1 76 ? -12.222 3.237 43.892 1.00 64.25 76 ASP A N 1
ATOM 606 C CA . ASP A 1 76 ? -13.563 3.126 44.481 1.00 64.25 76 ASP A CA 1
ATOM 607 C C . ASP A 1 76 ? -14.327 1.831 44.112 1.00 64.25 76 ASP A C 1
ATOM 609 O O . ASP A 1 76 ? -15.533 1.730 44.339 1.00 64.25 76 ASP A O 1
ATOM 613 N N . GLY A 1 77 ? -13.670 0.826 43.512 1.00 61.25 77 GLY A N 1
ATOM 614 C CA . GLY A 1 77 ? -14.356 -0.372 42.990 1.00 61.25 77 GLY A CA 1
ATOM 615 C C . GLY A 1 77 ? -15.344 -0.071 41.851 1.00 61.25 77 GLY A C 1
ATOM 616 O O . GLY A 1 77 ? -16.168 -0.915 41.489 1.00 61.25 77 GLY A O 1
ATOM 617 N N . GLU A 1 78 ? -15.281 1.139 41.292 1.00 70.75 78 GLU A N 1
ATOM 618 C CA . GLU A 1 78 ? -16.119 1.573 40.189 1.00 70.75 78 GLU A CA 1
ATOM 619 C C . GLU A 1 78 ? -15.487 1.161 38.856 1.00 70.75 78 GLU A C 1
ATOM 621 O O . GLU A 1 78 ? -14.348 1.503 38.538 1.00 70.75 78 GLU A O 1
ATOM 626 N N . VAL A 1 79 ? -16.251 0.397 38.076 1.00 75.44 79 VAL A N 1
ATOM 627 C CA . VAL A 1 79 ? -15.867 -0.032 36.731 1.00 75.44 79 VAL A CA 1
ATOM 628 C C . VAL A 1 79 ? -15.674 1.205 35.840 1.00 75.44 79 VAL A C 1
ATOM 630 O O . VAL A 1 79 ? -16.579 2.046 35.795 1.00 75.44 79 VAL A O 1
ATOM 633 N N . PRO A 1 80 ? -14.553 1.318 35.100 1.00 81.06 80 PRO A N 1
ATOM 634 C CA . PRO A 1 80 ? -14.319 2.436 34.195 1.00 81.06 80 PRO A CA 1
ATOM 635 C C . PRO A 1 80 ? -15.478 2.668 33.226 1.00 81.06 80 PRO A C 1
ATOM 637 O O . PRO A 1 80 ? -16.084 1.728 32.710 1.00 81.06 80 PRO A O 1
ATOM 640 N N . VAL A 1 81 ? -15.762 3.938 32.935 1.00 82.69 81 VAL A N 1
ATOM 641 C CA . VAL A 1 81 ? -16.916 4.330 32.112 1.00 82.69 81 VAL A CA 1
ATOM 642 C C . VAL A 1 81 ? -16.854 3.710 30.712 1.00 82.69 81 VAL A C 1
ATOM 644 O O . VAL A 1 81 ? -17.880 3.267 30.217 1.00 82.69 81 VAL A O 1
ATOM 647 N N . TRP A 1 82 ? -15.666 3.554 30.121 1.00 85.81 82 TRP A N 1
ATOM 648 C CA . TRP A 1 82 ? -15.495 2.885 28.823 1.00 85.81 82 TRP A CA 1
ATOM 649 C C . TRP A 1 82 ? -15.885 1.398 28.829 1.00 85.81 82 TRP A C 1
ATOM 651 O O . TRP A 1 82 ? -16.150 0.833 27.775 1.00 85.81 82 TRP A O 1
ATOM 661 N N . LEU A 1 83 ? -15.956 0.747 29.993 1.00 79.69 83 LEU A N 1
ATOM 662 C CA . LEU A 1 83 ? -16.405 -0.643 30.110 1.00 79.69 83 LEU A CA 1
ATOM 663 C C . LEU A 1 83 ? -17.907 -0.742 30.439 1.00 79.69 83 LEU A C 1
ATOM 665 O O . LEU A 1 83 ? -18.538 -1.752 30.136 1.00 79.69 83 LEU A O 1
ATOM 669 N N . ARG A 1 84 ? -18.493 0.303 31.040 1.00 84.25 84 ARG A N 1
ATOM 670 C CA . ARG A 1 84 ? -19.893 0.323 31.506 1.00 84.25 84 ARG A CA 1
ATOM 671 C C . ARG A 1 84 ? -20.854 1.046 30.559 1.00 84.25 84 ARG A C 1
ATOM 673 O O . ARG A 1 84 ? -22.018 0.661 30.471 1.00 84.25 84 ARG A O 1
ATOM 680 N N . ASP A 1 85 ? -20.401 2.113 29.914 1.00 88.06 85 ASP A N 1
ATOM 681 C CA . ASP A 1 85 ? -21.221 2.996 29.092 1.00 88.06 85 ASP A CA 1
ATOM 682 C C . ASP A 1 85 ? -21.027 2.683 27.607 1.00 88.06 85 ASP A C 1
ATOM 684 O O . ASP A 1 85 ? -19.944 2.860 27.043 1.00 88.06 85 ASP A O 1
ATOM 688 N N . LYS A 1 86 ? -22.108 2.242 26.962 1.00 88.69 86 LYS A N 1
ATOM 689 C CA . LYS A 1 86 ? -22.114 1.928 25.535 1.00 88.69 86 LYS A CA 1
ATOM 690 C C . LYS A 1 86 ? -21.865 3.160 24.660 1.00 88.69 86 LYS A C 1
ATOM 692 O O . LYS A 1 86 ? -21.207 3.036 23.638 1.00 88.69 86 LYS A O 1
ATOM 697 N N . GLY A 1 87 ? -22.322 4.343 25.069 1.00 93.12 87 GLY A N 1
ATOM 698 C CA . GLY A 1 87 ? -22.047 5.578 24.336 1.00 93.12 87 GLY A CA 1
ATOM 699 C C . GLY A 1 87 ? -20.555 5.908 24.315 1.00 93.12 87 GLY A C 1
ATOM 700 O O . GLY A 1 87 ? -20.034 6.342 23.291 1.00 93.12 87 GLY A O 1
ATOM 701 N N . VAL A 1 88 ? -19.844 5.627 25.413 1.00 93.00 88 VAL A N 1
ATOM 702 C CA . VAL A 1 88 ? -18.383 5.786 25.468 1.00 93.00 88 VAL A CA 1
ATOM 703 C C . VAL A 1 88 ? -17.677 4.732 24.612 1.00 93.00 88 VAL A C 1
ATOM 705 O O . VAL A 1 88 ? -16.720 5.069 23.924 1.00 93.00 88 VAL A O 1
ATOM 708 N N . GLN A 1 89 ? -18.155 3.486 24.590 1.00 89.19 89 GLN A N 1
ATOM 709 C CA . GLN A 1 89 ? -17.609 2.438 23.710 1.00 89.19 89 GLN A CA 1
ATOM 710 C C . GLN A 1 89 ? -17.773 2.785 22.230 1.00 89.19 89 GLN A C 1
ATOM 712 O O . GLN A 1 89 ? -16.796 2.762 21.481 1.00 89.19 89 GLN A O 1
ATOM 717 N N . ASP A 1 90 ? -18.990 3.159 21.835 1.00 91.19 90 ASP A N 1
ATOM 718 C CA . ASP A 1 90 ? -19.313 3.554 20.466 1.00 91.19 90 ASP A CA 1
ATOM 719 C C . ASP A 1 90 ? -18.495 4.802 20.068 1.00 91.19 90 ASP A C 1
ATOM 721 O O . ASP A 1 90 ? -17.962 4.876 18.961 1.00 91.19 90 ASP A O 1
ATOM 725 N N . GLY A 1 91 ? -18.312 5.753 20.995 1.00 95.31 91 GLY A N 1
ATOM 726 C CA . GLY A 1 91 ? -17.476 6.939 20.800 1.00 95.31 91 GLY A CA 1
ATOM 727 C C . GLY A 1 91 ? -15.988 6.621 20.612 1.00 95.31 91 GLY A C 1
ATOM 728 O O . GLY A 1 91 ? -15.357 7.176 19.715 1.00 95.31 91 GLY A O 1
ATOM 729 N N . ILE A 1 92 ? -15.427 5.702 21.406 1.00 91.88 92 ILE A N 1
ATOM 730 C CA . ILE A 1 92 ? -14.038 5.237 21.249 1.00 91.88 92 ILE A CA 1
ATOM 731 C C . ILE A 1 92 ? -13.85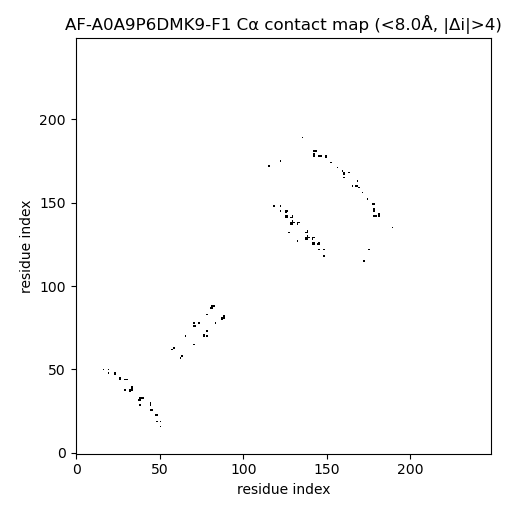3 4.571 19.885 1.00 91.88 92 ILE A C 1
ATOM 733 O O . ILE A 1 92 ? -12.875 4.857 19.195 1.00 91.88 92 ILE A O 1
ATOM 737 N N . GLN A 1 93 ? -14.794 3.718 19.473 1.00 91.75 93 GLN A N 1
ATOM 738 C CA . GLN A 1 93 ? -14.730 3.073 18.165 1.00 91.75 93 GLN A CA 1
ATOM 739 C C . GLN A 1 93 ? -14.773 4.108 17.034 1.00 91.75 93 GLN A C 1
ATOM 741 O O . GLN A 1 93 ? -13.920 4.073 16.150 1.00 91.75 93 GLN A O 1
ATOM 746 N N . ALA A 1 94 ? -15.709 5.059 17.086 1.00 93.69 94 ALA A N 1
ATOM 747 C CA . ALA A 1 94 ? -15.815 6.115 16.083 1.00 93.69 94 ALA A CA 1
ATOM 748 C C . ALA A 1 94 ? -14.543 6.982 16.022 1.00 93.69 94 ALA A C 1
ATOM 750 O O . ALA A 1 94 ? -14.037 7.268 14.937 1.00 93.69 94 ALA A O 1
ATOM 751 N N . ALA A 1 95 ? -13.978 7.353 17.175 1.00 95.12 95 ALA A N 1
ATOM 752 C CA . ALA A 1 95 ? -12.719 8.091 17.238 1.00 95.12 95 ALA A CA 1
ATOM 753 C C . ALA A 1 95 ? -11.561 7.291 16.618 1.00 95.12 95 ALA A C 1
ATOM 755 O O . ALA A 1 95 ? -10.775 7.840 15.845 1.00 95.12 95 ALA A O 1
ATOM 756 N N . GLN A 1 96 ? -11.483 5.985 16.891 1.00 94.94 96 GLN A N 1
ATOM 757 C CA . GLN A 1 96 ? -10.472 5.112 16.301 1.00 94.94 96 GLN A CA 1
ATOM 758 C C . GLN A 1 96 ? -10.641 4.981 14.783 1.00 94.94 96 GLN A C 1
ATOM 760 O O . GLN A 1 96 ? -9.652 5.000 14.057 1.00 94.94 96 GLN A O 1
ATOM 765 N N . GLU A 1 97 ? -11.871 4.875 14.283 1.00 95.31 97 GLU A N 1
ATOM 766 C CA . GLU A 1 97 ? -12.152 4.834 12.845 1.00 95.31 97 GLU A CA 1
ATOM 767 C C . GLU A 1 97 ? -11.705 6.124 12.149 1.00 95.31 97 GLU A C 1
ATOM 769 O O . GLU A 1 97 ? -11.085 6.065 11.086 1.00 95.31 97 GLU A O 1
ATOM 774 N N . ILE A 1 98 ? -11.934 7.283 12.771 1.00 96.38 98 ILE A N 1
ATOM 775 C CA . ILE A 1 98 ? -11.451 8.573 12.265 1.00 96.38 98 ILE A CA 1
ATOM 776 C C . ILE A 1 98 ? -9.920 8.601 12.242 1.00 96.38 98 ILE A C 1
ATOM 778 O O . ILE A 1 98 ? -9.338 8.982 11.225 1.00 96.38 98 ILE A O 1
ATOM 782 N N . LEU A 1 99 ? -9.257 8.184 13.324 1.00 95.06 99 LEU A N 1
ATOM 783 C CA . LEU A 1 99 ? -7.793 8.134 13.397 1.00 95.06 99 LEU A CA 1
ATOM 784 C C . LEU A 1 99 ? -7.203 7.198 12.338 1.00 95.06 99 LEU A C 1
ATOM 786 O O . LEU A 1 99 ? -6.278 7.582 11.624 1.00 95.06 99 LEU A O 1
ATOM 790 N N . ASN A 1 100 ? -7.785 6.011 12.176 1.00 94.25 100 ASN A N 1
ATOM 791 C CA . ASN A 1 100 ? -7.376 5.049 11.158 1.00 94.25 100 ASN A CA 1
ATOM 792 C C . ASN A 1 100 ? -7.540 5.635 9.750 1.00 94.25 100 ASN A C 1
ATOM 794 O O . ASN A 1 100 ? -6.640 5.499 8.930 1.00 94.25 100 ASN A O 1
ATOM 798 N N . CYS A 1 101 ? -8.650 6.330 9.473 1.00 96.25 101 CYS A N 1
ATOM 799 C CA . CYS A 1 101 ? -8.852 7.009 8.192 1.00 96.25 101 CYS A CA 1
ATOM 800 C C . CYS A 1 101 ? -7.783 8.081 7.928 1.00 96.25 101 CYS A C 1
ATOM 802 O O . CYS A 1 101 ? -7.294 8.190 6.805 1.00 96.25 101 CYS A O 1
ATOM 804 N N . HIS A 1 102 ? -7.401 8.865 8.940 1.00 92.44 102 HIS A N 1
ATOM 805 C CA . HIS A 1 102 ? -6.339 9.865 8.800 1.00 92.44 102 HIS A CA 1
ATOM 806 C C . HIS A 1 102 ? -4.985 9.213 8.536 1.00 92.44 102 HIS A C 1
ATOM 808 O O . HIS A 1 102 ? -4.272 9.630 7.626 1.00 92.44 102 HIS A O 1
ATOM 814 N N . GLN A 1 103 ? -4.647 8.167 9.289 1.00 94.69 103 GLN A N 1
ATOM 815 C CA . GLN A 1 103 ? -3.410 7.426 9.082 1.00 94.69 103 GLN A CA 1
ATOM 816 C C . GLN A 1 103 ? -3.358 6.809 7.682 1.00 94.69 103 GLN A C 1
ATOM 818 O O . GLN A 1 103 ? -2.357 6.964 6.987 1.00 94.69 103 GLN A O 1
ATOM 823 N N . GLU A 1 104 ? -4.444 6.173 7.241 1.00 94.94 104 GLU A N 1
ATOM 824 C CA . GLU A 1 104 ? -4.544 5.588 5.905 1.00 94.94 104 GLU A CA 1
ATOM 825 C C . GLU A 1 104 ? -4.392 6.661 4.821 1.00 94.94 104 GLU A C 1
ATOM 827 O O . GLU A 1 104 ? -3.693 6.450 3.830 1.00 94.94 104 GLU A O 1
ATOM 832 N N . LEU A 1 105 ? -4.973 7.848 5.024 1.00 89.31 105 LEU A N 1
ATOM 833 C CA . LEU A 1 105 ? -4.815 8.975 4.110 1.00 89.31 105 LEU A CA 1
ATOM 834 C C . LEU A 1 105 ? -3.351 9.436 4.019 1.00 89.31 105 LEU A C 1
ATOM 836 O O . LEU A 1 105 ? -2.865 9.704 2.918 1.00 89.31 105 LEU A O 1
ATOM 840 N N . GLU A 1 106 ? -2.637 9.521 5.141 1.00 89.44 106 GLU A N 1
ATOM 841 C CA . GLU A 1 106 ? -1.208 9.855 5.149 1.00 89.44 106 GLU A CA 1
ATOM 842 C C . GLU A 1 106 ? -0.358 8.762 4.484 1.00 89.44 106 GLU A C 1
ATOM 844 O O . GLU A 1 106 ? 0.522 9.075 3.675 1.00 89.44 106 GLU A O 1
ATOM 849 N N . CYS A 1 107 ? -0.666 7.484 4.726 1.00 93.56 107 CYS A N 1
ATOM 850 C CA . CYS A 1 107 ? -0.048 6.359 4.023 1.00 93.56 107 CYS A CA 1
ATOM 851 C C . CYS A 1 107 ? -0.273 6.458 2.507 1.00 93.56 107 CYS A C 1
ATOM 853 O O . CYS A 1 107 ? 0.692 6.421 1.743 1.00 93.56 107 CYS A O 1
ATOM 855 N N . CYS A 1 108 ? -1.510 6.704 2.069 1.00 89.06 108 CYS A N 1
ATOM 856 C CA . CYS A 1 108 ? -1.852 6.901 0.660 1.00 89.06 108 CYS A CA 1
ATOM 857 C C . CYS A 1 108 ? -1.057 8.053 0.027 1.00 89.06 108 CYS A C 1
ATOM 859 O O . CYS A 1 108 ? -0.556 7.925 -1.092 1.00 89.06 108 CYS A O 1
ATOM 861 N N . LYS A 1 109 ? -0.901 9.184 0.729 1.00 84.81 109 LYS A N 1
ATOM 862 C CA . LYS A 1 109 ? -0.099 10.326 0.251 1.00 84.81 109 LYS A CA 1
ATOM 863 C C . LYS A 1 109 ? 1.378 9.962 0.099 1.00 84.81 109 LYS A C 1
ATOM 865 O O . LYS A 1 109 ? 1.998 10.335 -0.900 1.00 84.81 109 LYS A O 1
ATOM 870 N N . ALA A 1 110 ? 1.942 9.241 1.067 1.00 91.00 110 ALA A N 1
ATOM 871 C CA . ALA A 1 110 ? 3.332 8.799 1.021 1.00 91.00 110 ALA A CA 1
ATOM 872 C C . ALA A 1 110 ? 3.572 7.814 -0.133 1.00 91.00 110 ALA A C 1
ATOM 874 O O . ALA A 1 110 ? 4.509 7.990 -0.915 1.00 91.00 110 ALA A O 1
ATOM 875 N N . GLU A 1 111 ? 2.696 6.820 -0.295 1.00 92.88 111 GLU A N 1
ATOM 876 C CA . GLU A 1 111 ? 2.741 5.866 -1.406 1.00 92.88 111 GLU A CA 1
ATOM 877 C C . GLU A 1 111 ? 2.617 6.565 -2.760 1.00 92.88 111 GLU A C 1
ATOM 879 O O . GLU A 1 111 ? 3.406 6.297 -3.670 1.00 92.88 111 GLU A O 1
ATOM 884 N N . PHE A 1 112 ? 1.690 7.519 -2.879 1.00 86.69 112 PHE A N 1
ATOM 885 C CA . PHE A 1 112 ? 1.535 8.335 -4.078 1.00 86.69 112 PHE A CA 1
ATOM 886 C C . PHE A 1 112 ? 2.817 9.108 -4.412 1.00 86.69 112 PHE A C 1
ATOM 888 O O . PHE A 1 112 ? 3.282 9.071 -5.553 1.00 86.69 112 PHE A O 1
ATOM 895 N N . SER A 1 113 ? 3.422 9.775 -3.426 1.00 86.56 113 SER A N 1
ATOM 896 C CA . SER A 1 113 ? 4.675 10.520 -3.601 1.00 86.56 113 SER A CA 1
ATOM 897 C C . SER A 1 113 ? 5.829 9.614 -4.050 1.00 86.56 113 SER A C 1
ATOM 899 O O . SER A 1 113 ? 6.577 9.950 -4.975 1.00 86.56 113 SER A O 1
ATOM 901 N N . ASN A 1 114 ? 5.937 8.425 -3.451 1.00 91.69 114 ASN A N 1
ATOM 902 C CA . ASN A 1 114 ? 6.944 7.428 -3.806 1.00 91.69 114 ASN A CA 1
ATOM 903 C C . ASN A 1 114 ? 6.755 6.922 -5.239 1.00 91.69 114 ASN A C 1
ATOM 905 O O . ASN A 1 114 ? 7.713 6.892 -6.014 1.00 91.69 114 ASN A O 1
ATOM 909 N N . LEU A 1 115 ? 5.520 6.578 -5.615 1.00 90.75 115 LEU A N 1
ATOM 910 C CA . LEU A 1 115 ? 5.191 6.118 -6.961 1.00 90.75 115 LEU A CA 1
ATOM 911 C C . LEU A 1 115 ? 5.463 7.207 -8.005 1.00 90.75 115 LEU A C 1
ATOM 913 O O . LEU A 1 115 ? 6.040 6.927 -9.057 1.00 90.75 115 LEU A O 1
ATOM 917 N N . HIS A 1 116 ? 5.094 8.453 -7.700 1.00 86.06 116 HIS A N 1
ATOM 918 C CA . HIS A 1 116 ? 5.359 9.599 -8.561 1.00 86.06 116 HIS A CA 1
ATOM 919 C C . HIS A 1 116 ? 6.856 9.817 -8.772 1.00 86.06 116 HIS A C 1
ATOM 921 O O . HIS A 1 116 ? 7.313 9.922 -9.911 1.00 86.06 116 HIS A O 1
ATOM 927 N N . THR A 1 117 ? 7.627 9.831 -7.685 1.00 90.50 117 THR A N 1
ATOM 928 C CA . THR A 1 117 ? 9.081 10.000 -7.735 1.00 90.50 117 THR A CA 1
ATOM 929 C C . THR A 1 117 ? 9.7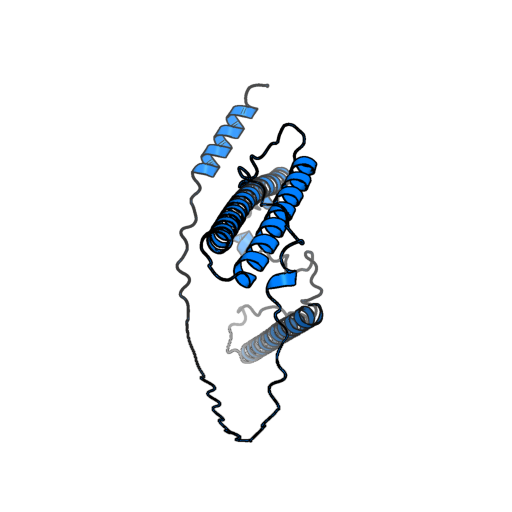22 8.895 -8.566 1.00 90.50 117 THR A C 1
ATOM 931 O O . THR A 1 117 ? 10.474 9.189 -9.495 1.00 90.50 117 THR A O 1
ATOM 934 N N . TRP A 1 118 ? 9.365 7.634 -8.300 1.00 95.00 118 TRP A N 1
ATOM 935 C CA . TRP A 1 118 ? 9.844 6.491 -9.073 1.00 95.00 118 TRP A CA 1
ATOM 936 C C . TRP A 1 118 ? 9.543 6.654 -10.565 1.00 95.00 118 TRP A C 1
ATOM 938 O O . TRP A 1 118 ? 10.454 6.554 -11.387 1.00 95.00 118 TRP A O 1
ATOM 948 N N . PHE A 1 119 ? 8.296 6.970 -10.918 1.00 93.06 119 PHE A N 1
ATOM 949 C CA . PHE A 1 119 ? 7.876 7.097 -12.311 1.00 93.06 119 PHE A CA 1
ATOM 950 C C . PHE A 1 119 ? 8.637 8.208 -13.041 1.00 93.06 119 PHE A C 1
ATOM 952 O O . PHE A 1 119 ? 9.127 7.999 -14.151 1.00 93.06 119 PHE A O 1
ATOM 959 N N . MET A 1 120 ? 8.792 9.374 -12.408 1.00 88.38 120 MET A N 1
ATOM 960 C CA . MET A 1 120 ? 9.532 10.500 -12.983 1.00 88.38 120 MET A CA 1
ATOM 961 C C . MET A 1 120 ? 11.014 10.171 -13.170 1.00 88.38 120 MET A C 1
ATOM 963 O O . MET A 1 120 ? 11.591 10.499 -14.210 1.00 88.38 120 MET A O 1
ATOM 967 N N . THR A 1 121 ? 11.632 9.489 -12.201 1.00 93.88 121 THR A N 1
ATOM 968 C CA . THR A 1 121 ? 13.017 9.021 -12.319 1.00 93.88 121 THR A CA 1
ATOM 969 C C . THR A 1 121 ? 13.174 8.029 -13.470 1.00 93.88 121 THR A C 1
ATOM 971 O O . THR A 1 121 ? 14.087 8.199 -14.278 1.00 93.88 121 THR A O 1
ATOM 974 N N . GLN A 1 122 ? 12.275 7.045 -13.594 1.00 94.94 122 GLN A N 1
ATOM 975 C CA . GLN A 1 122 ? 12.309 6.073 -14.691 1.00 94.94 122 GLN A CA 1
ATOM 976 C C . GLN A 1 122 ? 12.113 6.750 -16.048 1.00 94.94 122 GLN A C 1
ATOM 978 O O . GLN A 1 122 ? 12.936 6.579 -16.942 1.00 94.94 122 GLN A O 1
ATOM 983 N N . CYS A 1 123 ? 11.088 7.593 -16.191 1.00 92.12 123 CYS A N 1
ATOM 984 C CA . CYS A 1 123 ? 10.837 8.326 -17.431 1.00 92.12 123 CYS A CA 1
ATOM 985 C C . CYS A 1 123 ? 12.049 9.161 -17.853 1.00 92.12 123 CYS A C 1
ATOM 987 O O . CYS A 1 123 ? 12.445 9.120 -19.016 1.00 92.12 123 CYS A O 1
ATOM 989 N N . SER A 1 124 ? 12.652 9.895 -16.912 1.00 92.75 124 SER A N 1
ATOM 990 C CA . SER A 1 124 ? 13.834 10.722 -17.164 1.00 92.75 124 SER A CA 1
ATOM 991 C C . SER A 1 124 ? 15.040 9.884 -17.601 1.00 92.75 124 SER A C 1
ATOM 993 O O . SER A 1 124 ? 15.666 10.187 -18.618 1.00 92.75 124 SER A O 1
ATOM 995 N N . ALA A 1 125 ? 15.336 8.793 -16.886 1.00 95.12 125 ALA A N 1
ATOM 996 C CA . ALA A 1 125 ? 16.444 7.898 -17.210 1.00 95.12 125 ALA A CA 1
ATOM 997 C C . ALA A 1 125 ? 16.275 7.256 -18.596 1.00 95.12 125 ALA A C 1
ATOM 999 O O . ALA A 1 125 ? 17.214 7.241 -19.395 1.00 95.12 125 ALA A O 1
ATOM 1000 N N . THR A 1 126 ? 15.068 6.794 -18.920 1.00 95.00 126 THR A N 1
ATOM 1001 C CA . THR A 1 126 ? 14.766 6.170 -20.210 1.00 95.00 126 THR A CA 1
ATOM 1002 C C . THR A 1 126 ? 14.815 7.186 -21.356 1.00 95.00 126 THR A C 1
ATOM 1004 O O . THR A 1 126 ? 15.392 6.902 -22.408 1.00 95.00 126 THR A O 1
ATOM 1007 N N . TRP A 1 127 ? 14.312 8.411 -21.156 1.00 93.69 127 TRP A N 1
ATOM 1008 C CA . TRP A 1 127 ? 14.460 9.502 -22.130 1.00 93.69 127 TRP A CA 1
ATOM 1009 C C . TRP A 1 127 ? 15.926 9.870 -22.371 1.00 93.69 127 TRP A C 1
ATOM 1011 O O . TRP A 1 127 ? 16.344 10.082 -23.515 1.00 93.69 127 TRP A O 1
ATOM 1021 N N . HIS A 1 128 ? 16.728 9.917 -21.309 1.00 94.06 128 HIS A N 1
ATOM 1022 C CA . HIS A 1 128 ? 18.163 10.164 -21.397 1.00 94.06 128 HIS A CA 1
ATOM 1023 C C . HIS A 1 128 ? 18.864 9.059 -22.201 1.00 94.06 128 HIS A C 1
ATOM 1025 O O . HIS A 1 128 ? 19.609 9.353 -23.136 1.00 94.06 128 HIS A O 1
ATOM 1031 N N . ALA A 1 129 ? 18.562 7.788 -21.913 1.00 95.12 129 ALA A N 1
ATOM 1032 C CA . ALA A 1 129 ? 19.082 6.649 -22.665 1.00 95.12 129 ALA A CA 1
ATOM 1033 C C . ALA A 1 129 ? 18.683 6.707 -24.149 1.00 95.12 129 ALA A C 1
ATOM 1035 O O . ALA A 1 129 ? 19.525 6.499 -25.022 1.00 95.12 129 ALA A O 1
ATOM 1036 N N . TYR A 1 130 ? 17.434 7.054 -24.462 1.00 94.25 130 TYR A N 1
ATOM 1037 C CA . TYR A 1 130 ? 16.961 7.179 -25.842 1.00 94.25 130 TYR A CA 1
ATOM 1038 C C . TYR A 1 130 ? 17.677 8.301 -26.618 1.00 94.25 130 TYR A C 1
ATOM 1040 O O . TYR A 1 130 ? 18.069 8.124 -27.777 1.00 94.25 130 TYR A O 1
ATOM 1048 N N . THR A 1 131 ? 17.868 9.460 -25.987 1.00 93.00 131 THR A N 1
ATOM 1049 C CA . THR A 1 131 ? 18.420 10.653 -26.648 1.00 93.00 131 THR A CA 1
ATOM 1050 C C . THR A 1 131 ? 19.935 10.606 -26.804 1.00 93.00 131 THR A C 1
ATOM 1052 O O . THR A 1 131 ? 20.442 10.954 -27.873 1.00 93.00 131 THR A O 1
ATOM 1055 N N . LEU A 1 132 ? 20.657 10.156 -25.775 1.00 94.88 132 LEU A N 1
ATOM 1056 C CA . LEU A 1 132 ? 22.115 10.285 -25.700 1.00 94.88 132 LEU A CA 1
ATOM 1057 C C . LEU A 1 132 ? 22.883 9.020 -26.076 1.00 94.88 132 LEU A C 1
ATOM 1059 O O . LEU A 1 132 ? 24.072 9.113 -26.379 1.00 94.88 132 LEU A O 1
ATOM 1063 N N . SER A 1 133 ? 22.240 7.850 -26.109 1.00 94.19 133 SER A N 1
ATOM 1064 C CA . SER A 1 133 ? 22.928 6.635 -26.557 1.00 94.19 133 SER A CA 1
ATOM 1065 C C . SER A 1 133 ? 23.344 6.754 -28.024 1.00 94.19 133 SER A C 1
ATOM 1067 O O . SER A 1 133 ? 22.644 7.346 -28.844 1.00 94.19 133 SER A O 1
ATOM 1069 N N . CYS A 1 134 ? 24.478 6.163 -28.389 1.00 93.19 134 CYS A N 1
ATOM 1070 C CA . CYS A 1 134 ? 24.856 5.971 -29.795 1.00 93.19 134 CYS A CA 1
ATOM 1071 C C . CYS A 1 134 ? 24.452 4.583 -30.311 1.00 93.19 134 CYS A C 1
ATOM 1073 O O . CYS A 1 134 ? 24.337 4.388 -31.519 1.00 93.19 134 CYS A O 1
ATOM 1075 N N . ASP A 1 135 ? 24.218 3.641 -29.397 1.00 94.50 135 ASP A N 1
ATOM 1076 C CA . ASP A 1 135 ? 23.810 2.274 -29.695 1.00 94.50 135 ASP A CA 1
ATOM 1077 C C . ASP A 1 135 ? 22.323 2.213 -30.076 1.00 94.50 135 ASP A C 1
ATOM 1079 O O . ASP A 1 135 ? 21.447 2.714 -29.365 1.00 94.50 135 ASP A O 1
ATOM 1083 N N . ALA A 1 136 ? 22.045 1.608 -31.227 1.00 91.50 136 ALA A N 1
ATOM 1084 C CA . ALA A 1 136 ? 20.700 1.468 -31.752 1.00 91.50 136 ALA A CA 1
ATOM 1085 C C . ALA A 1 136 ? 19.855 0.445 -30.978 1.00 91.50 136 ALA A C 1
ATOM 1087 O O . ALA A 1 136 ? 18.641 0.631 -30.895 1.00 91.50 136 ALA A O 1
ATOM 1088 N N . GLU A 1 137 ? 20.466 -0.588 -30.391 1.00 92.06 137 GLU A N 1
ATOM 1089 C CA .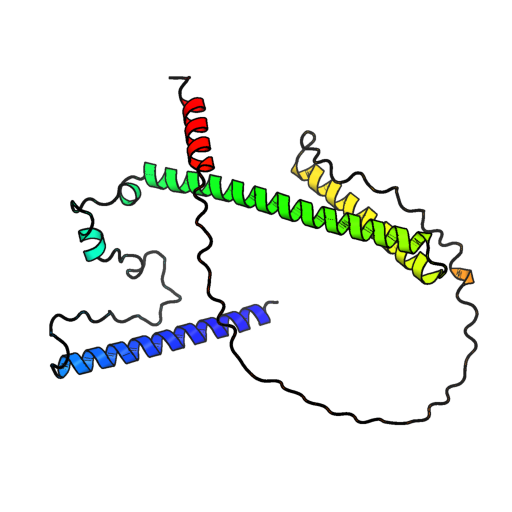 GLU A 1 137 ? 19.753 -1.552 -29.547 1.00 92.06 137 GLU A CA 1
ATOM 1090 C C . GLU A 1 137 ? 19.280 -0.874 -28.261 1.00 92.06 137 GLU A C 1
ATOM 1092 O O . GLU A 1 137 ? 18.096 -0.932 -27.928 1.00 92.06 137 GLU A O 1
ATOM 1097 N N . VAL A 1 138 ? 20.167 -0.121 -27.601 1.00 93.12 138 VAL A N 1
ATOM 1098 C CA . VAL A 1 138 ? 19.825 0.652 -26.396 1.00 93.12 138 VAL A CA 1
ATOM 1099 C C . VAL A 1 138 ? 18.710 1.659 -26.686 1.00 93.12 138 VAL A C 1
ATOM 1101 O O . VAL A 1 138 ? 17.761 1.758 -25.910 1.00 93.12 138 VAL A O 1
ATOM 1104 N N . LYS A 1 139 ? 18.755 2.363 -27.827 1.00 93.56 139 LYS A N 1
ATOM 1105 C CA . LYS A 1 139 ? 17.661 3.263 -28.234 1.00 93.56 139 LYS A CA 1
ATOM 1106 C C . LYS A 1 139 ? 16.347 2.540 -28.460 1.00 93.56 139 LYS A C 1
ATOM 1108 O O . LYS A 1 139 ? 15.301 3.079 -28.109 1.00 93.56 139 LYS A O 1
ATOM 1113 N N . PHE A 1 140 ? 16.388 1.365 -29.079 1.00 91.44 140 PHE A N 1
ATOM 1114 C CA . PHE A 1 140 ? 15.190 0.581 -29.339 1.00 91.44 140 PHE A CA 1
ATOM 1115 C C . PHE A 1 140 ? 14.525 0.144 -28.030 1.00 91.44 140 PHE A C 1
ATOM 1117 O O . PHE A 1 140 ? 13.330 0.379 -27.857 1.00 91.44 140 PHE A O 1
ATOM 1124 N N . PHE A 1 141 ? 15.294 -0.410 -27.089 1.00 94.75 141 PHE A N 1
ATOM 1125 C CA . PHE A 1 141 ? 14.764 -0.813 -25.786 1.00 94.75 141 PHE A CA 1
ATOM 1126 C C . PHE A 1 141 ? 14.298 0.381 -24.950 1.00 94.75 141 PHE A C 1
ATOM 1128 O O . PHE A 1 141 ? 13.222 0.317 -24.365 1.00 94.75 141 PHE A O 1
ATOM 1135 N N . ALA A 1 142 ? 15.036 1.496 -24.957 1.00 94.31 142 ALA A N 1
ATOM 1136 C CA . ALA A 1 142 ? 14.598 2.720 -24.290 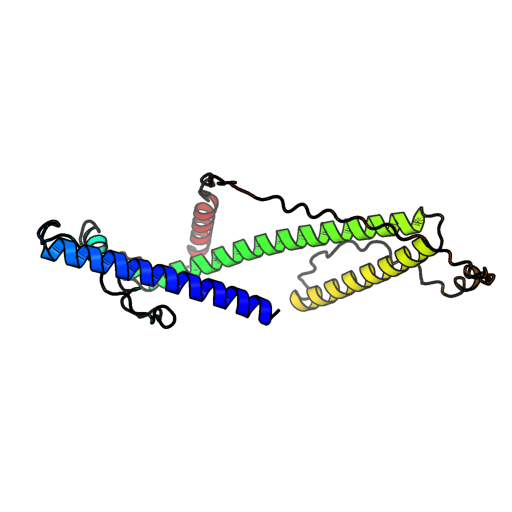1.00 94.31 142 ALA A CA 1
ATOM 1137 C C . ALA A 1 142 ? 13.278 3.246 -24.879 1.00 94.31 142 ALA A C 1
ATOM 1139 O O . ALA A 1 142 ? 12.378 3.635 -24.143 1.00 94.31 142 ALA A O 1
ATOM 1140 N N . LEU A 1 143 ? 13.115 3.214 -26.204 1.00 93.69 143 LEU A N 1
ATOM 1141 C CA . LEU A 1 143 ? 11.865 3.624 -26.839 1.00 93.69 143 LEU A CA 1
ATOM 1142 C C . LEU A 1 143 ? 10.703 2.689 -26.471 1.00 93.69 143 LEU A C 1
ATOM 1144 O O . LEU A 1 143 ? 9.608 3.174 -26.199 1.00 93.69 143 LEU A O 1
ATOM 1148 N N . LEU A 1 144 ? 10.933 1.373 -26.440 1.00 94.25 144 LEU A N 1
ATOM 1149 C CA . LEU A 1 144 ? 9.926 0.397 -26.017 1.00 94.25 144 LEU A CA 1
ATOM 1150 C C . LEU A 1 144 ? 9.468 0.655 -24.574 1.00 94.25 144 LEU A C 1
ATOM 1152 O O . LEU A 1 144 ? 8.268 0.679 -24.308 1.00 94.25 144 LEU A O 1
ATOM 1156 N N . GLU A 1 145 ? 10.415 0.910 -23.675 1.00 95.31 145 GLU A N 1
ATOM 1157 C CA . GLU A 1 145 ? 10.126 1.209 -22.273 1.00 95.31 145 GLU A CA 1
ATOM 1158 C C . GLU A 1 145 ? 9.374 2.539 -22.109 1.00 95.31 145 GLU A C 1
ATOM 1160 O O . GLU A 1 145 ? 8.434 2.619 -21.326 1.00 95.31 145 GLU A O 1
ATOM 1165 N N . LEU A 1 146 ? 9.694 3.576 -22.895 1.00 93.75 146 LEU A N 1
ATOM 1166 C CA . LEU A 1 146 ? 8.924 4.828 -22.879 1.00 93.75 146 LEU A CA 1
ATOM 1167 C C . LEU A 1 146 ? 7.458 4.624 -23.284 1.00 93.75 146 LEU A C 1
ATOM 1169 O O . LEU A 1 146 ? 6.576 5.245 -22.693 1.00 93.75 146 LEU A O 1
ATOM 1173 N N . HIS A 1 147 ? 7.185 3.767 -24.275 1.00 93.12 147 HIS A N 1
ATOM 1174 C CA . HIS A 1 147 ? 5.806 3.401 -24.629 1.00 93.12 147 HIS A CA 1
ATOM 1175 C C . HIS A 1 147 ? 5.123 2.647 -23.487 1.00 93.12 147 HIS A C 1
ATOM 1177 O O . HIS A 1 147 ? 3.992 2.976 -23.144 1.00 93.12 147 HIS A O 1
ATOM 1183 N N . HIS A 1 148 ? 5.821 1.712 -22.838 1.00 94.44 148 HIS A N 1
ATOM 1184 C CA . HIS A 1 148 ? 5.280 1.002 -21.678 1.00 94.44 148 HIS A CA 1
ATOM 1185 C C . HIS A 1 148 ? 4.916 1.951 -20.522 1.00 94.44 148 HIS A C 1
ATOM 1187 O O . HIS A 1 148 ? 3.809 1.878 -19.988 1.00 94.44 148 HIS A O 1
ATOM 1193 N N . LEU A 1 149 ? 5.814 2.876 -20.170 1.00 92.44 149 LEU A N 1
ATOM 1194 C CA . LEU A 1 149 ? 5.580 3.881 -19.129 1.00 92.44 149 LEU A CA 1
ATOM 1195 C C . LEU A 1 149 ? 4.412 4.814 -19.486 1.00 92.44 149 LEU A C 1
ATOM 1197 O O . LEU A 1 149 ? 3.628 5.185 -18.612 1.00 92.44 149 LEU A O 1
ATOM 1201 N N . HIS A 1 150 ? 4.256 5.157 -20.767 1.00 90.31 150 HIS A N 1
ATOM 1202 C CA . HIS A 1 150 ? 3.118 5.938 -21.249 1.00 90.31 150 HIS A CA 1
ATOM 1203 C C . HIS A 1 150 ? 1.788 5.174 -21.105 1.00 90.31 150 HIS A C 1
ATOM 1205 O O . HIS A 1 150 ? 0.808 5.718 -20.598 1.00 90.31 150 HIS A O 1
ATOM 1211 N N . ASP A 1 151 ? 1.750 3.896 -21.483 1.00 91.00 151 ASP A N 1
ATOM 1212 C CA . ASP A 1 151 ? 0.557 3.057 -21.320 1.00 91.00 151 ASP A CA 1
ATOM 1213 C C . ASP A 1 151 ? 0.189 2.868 -19.837 1.00 91.00 151 ASP A C 1
ATOM 1215 O O . ASP A 1 151 ? -0.993 2.842 -19.475 1.00 91.00 151 ASP A O 1
ATOM 1219 N N . LEU A 1 152 ? 1.202 2.764 -18.969 1.00 91.69 152 LEU A N 1
ATOM 1220 C CA . LEU A 1 152 ? 1.034 2.638 -17.524 1.00 91.69 152 LEU A CA 1
ATOM 1221 C C . LEU A 1 152 ? 0.356 3.878 -16.924 1.00 91.69 152 LEU A C 1
ATOM 1223 O O . LEU A 1 152 ? -0.626 3.738 -16.192 1.00 91.69 152 LEU A O 1
ATOM 1227 N N . VAL A 1 153 ? 0.821 5.087 -17.266 1.00 88.69 153 VAL A N 1
ATOM 1228 C CA . VAL A 1 153 ? 0.217 6.326 -16.744 1.00 88.69 153 VAL A CA 1
ATOM 1229 C C . VAL A 1 153 ? -1.198 6.542 -17.282 1.00 88.69 153 VAL A C 1
ATOM 1231 O O . VAL A 1 153 ? -2.084 6.922 -16.516 1.00 88.69 153 VAL A O 1
ATOM 1234 N N . GLU A 1 154 ? -1.467 6.214 -18.550 1.00 86.31 154 GLU A N 1
ATOM 1235 C CA . GLU A 1 154 ? -2.832 6.253 -19.089 1.00 86.31 154 GLU A CA 1
ATOM 1236 C C . GLU A 1 154 ? -3.760 5.273 -18.358 1.00 86.31 154 GLU A C 1
ATOM 1238 O O . GLU A 1 154 ? -4.928 5.579 -18.103 1.00 86.31 154 GLU A O 1
ATOM 1243 N N . ALA A 1 155 ? -3.264 4.079 -18.015 1.00 89.81 155 ALA A N 1
ATOM 1244 C CA . ALA A 1 155 ? -4.030 3.102 -17.252 1.00 89.81 155 ALA A CA 1
ATOM 1245 C C . ALA A 1 155 ? -4.369 3.613 -15.848 1.00 89.81 155 ALA A C 1
ATOM 1247 O O . ALA A 1 155 ? -5.522 3.491 -15.424 1.00 89.81 155 ALA A O 1
ATOM 1248 N N . TRP A 1 156 ? -3.407 4.230 -15.161 1.00 87.25 156 TRP A N 1
ATOM 1249 C CA . TRP A 1 156 ? -3.628 4.833 -13.847 1.00 87.25 156 TRP A CA 1
ATOM 1250 C C . TRP A 1 156 ? -4.615 5.996 -13.901 1.00 87.25 156 TRP A C 1
ATOM 1252 O O . TRP A 1 156 ? -5.549 6.029 -13.104 1.00 87.25 156 TRP A O 1
ATOM 1262 N N . GLN A 1 157 ? -4.486 6.893 -14.880 1.00 83.56 157 GLN A N 1
ATOM 1263 C CA . GLN A 1 157 ? -5.408 8.019 -15.065 1.00 83.56 157 GLN A CA 1
ATOM 1264 C C . GLN A 1 157 ? -6.842 7.567 -15.347 1.00 83.56 157 GLN A C 1
ATOM 1266 O O . GLN A 1 157 ? -7.799 8.147 -14.830 1.00 83.56 157 GLN A O 1
ATOM 1271 N N . ARG A 1 158 ? -7.011 6.505 -16.143 1.00 84.44 158 ARG A N 1
ATOM 1272 C CA . ARG A 1 158 ? -8.328 5.900 -16.377 1.00 84.44 158 ARG A CA 1
ATOM 1273 C C . ARG A 1 158 ? -8.928 5.346 -15.087 1.00 84.44 158 ARG A C 1
ATOM 1275 O O . ARG A 1 158 ? -10.118 5.532 -14.851 1.00 84.44 158 ARG A O 1
ATOM 1282 N N . HIS A 1 159 ? -8.121 4.680 -14.263 1.00 85.00 159 HIS A N 1
ATOM 1283 C CA . HIS A 1 159 ? -8.592 4.092 -13.011 1.00 85.00 159 HIS A CA 1
ATOM 1284 C C . HIS A 1 159 ? -8.955 5.159 -11.972 1.00 85.00 159 HIS A C 1
ATOM 1286 O O . HIS A 1 159 ? -10.016 5.083 -11.356 1.00 85.00 159 HIS A O 1
ATOM 1292 N N . SER A 1 160 ? -8.127 6.194 -11.831 1.00 77.69 160 SER A N 1
ATOM 1293 C CA . SER A 1 160 ? -8.378 7.283 -10.886 1.00 77.69 160 SER A CA 1
ATOM 1294 C C . SER A 1 160 ? -9.605 8.110 -11.265 1.00 77.69 160 SER A C 1
ATOM 1296 O O . SER A 1 160 ? -10.430 8.405 -10.403 1.00 77.69 160 SER A O 1
ATOM 1298 N N . SER A 1 161 ? -9.794 8.391 -12.557 1.00 77.88 161 SER A N 1
ATOM 1299 C CA . SER A 1 161 ? -10.987 9.090 -13.056 1.00 77.88 161 SER A CA 1
ATOM 1300 C C . SER A 1 161 ? -12.277 8.299 -12.805 1.00 77.88 161 SER A C 1
ATOM 1302 O O . SER A 1 161 ? -13.327 8.885 -12.557 1.00 77.88 161 SER A O 1
ATOM 1304 N N . ALA A 1 162 ? -12.211 6.963 -12.843 1.00 79.94 162 ALA A N 1
ATOM 1305 C CA . ALA A 1 162 ? -13.355 6.108 -12.535 1.00 79.94 162 ALA A CA 1
ATOM 1306 C C . ALA A 1 162 ? -13.705 6.096 -11.035 1.00 79.94 162 ALA A C 1
ATOM 1308 O O . ALA A 1 162 ? -14.875 5.948 -10.693 1.00 79.94 162 ALA A O 1
ATOM 1309 N N . MET A 1 163 ? -12.712 6.250 -10.153 1.00 75.50 163 MET A N 1
ATOM 1310 C CA . MET A 1 163 ? -12.906 6.222 -8.699 1.00 75.50 163 MET A CA 1
ATOM 1311 C C . MET A 1 163 ? -13.333 7.573 -8.109 1.00 75.50 163 MET A C 1
ATOM 1313 O O . MET A 1 163 ? -14.128 7.596 -7.176 1.00 75.50 163 MET A O 1
ATOM 1317 N N . LEU A 1 164 ? -12.821 8.689 -8.636 1.00 67.75 164 LEU A N 1
ATOM 1318 C CA . LEU A 1 164 ? -12.955 10.018 -8.015 1.00 67.75 164 LEU A CA 1
ATOM 1319 C C . LEU A 1 164 ? -14.020 10.920 -8.666 1.00 67.75 164 LEU A C 1
ATOM 1321 O O . LEU A 1 164 ? -14.280 12.021 -8.182 1.00 67.75 164 LEU A O 1
ATOM 1325 N N . GLY A 1 165 ? -14.658 10.464 -9.748 1.00 67.19 165 GLY A N 1
ATOM 1326 C CA . GLY A 1 165 ? -15.644 11.253 -10.489 1.00 67.19 165 GLY A CA 1
ATOM 1327 C C . GLY A 1 165 ? -15.035 12.464 -11.213 1.00 67.19 165 GLY A C 1
ATOM 1328 O O . GLY A 1 165 ? -13.820 12.636 -11.275 1.00 67.19 165 GLY A O 1
ATOM 1329 N N . SER A 1 166 ? -15.887 13.310 -11.801 1.00 62.25 166 SER A N 1
ATOM 1330 C CA . SER A 1 166 ? -15.454 14.453 -12.624 1.00 62.25 166 SER A CA 1
ATOM 1331 C C . SER A 1 166 ? -14.856 15.626 -11.838 1.00 62.25 166 SER A C 1
ATOM 1333 O O . SER A 1 166 ? -14.156 16.435 -12.438 1.00 62.25 166 SER A O 1
ATOM 1335 N N . ASP A 1 167 ? -15.124 15.723 -10.530 1.00 53.97 167 ASP A N 1
ATOM 1336 C CA . ASP A 1 167 ? -14.641 16.817 -9.664 1.00 53.97 167 ASP A CA 1
ATOM 1337 C C . ASP A 1 167 ? -13.305 16.502 -8.976 1.00 53.97 167 ASP A C 1
ATOM 1339 O O . ASP A 1 167 ? -12.579 17.405 -8.564 1.00 53.97 167 ASP A O 1
ATOM 1343 N N . GLY A 1 168 ? -12.939 15.223 -8.875 1.00 53.31 168 GLY A N 1
ATOM 1344 C CA . GLY A 1 168 ? -11.706 14.775 -8.238 1.00 53.31 168 GLY A CA 1
ATOM 1345 C C . GLY A 1 168 ? -10.570 14.600 -9.235 1.00 53.31 168 GLY A C 1
ATOM 1346 O O . GLY A 1 168 ? -9.961 13.531 -9.289 1.00 53.31 168 GLY A O 1
ATOM 1347 N N . GLN A 1 169 ? -10.280 15.619 -10.049 1.00 54.12 169 GLN A N 1
ATOM 1348 C CA . GLN A 1 169 ? -9.101 15.586 -10.910 1.00 54.12 169 GLN A CA 1
ATOM 1349 C C . GLN A 1 169 ? -7.854 15.762 -10.035 1.00 54.12 169 GLN A C 1
ATOM 1351 O O . GLN A 1 169 ? -7.280 16.843 -9.928 1.00 54.12 169 GLN A O 1
ATOM 1356 N N . ILE A 1 170 ? -7.420 14.679 -9.387 1.00 56.78 170 ILE A N 1
ATOM 1357 C CA . ILE A 1 170 ? -6.045 14.587 -8.908 1.00 56.78 170 ILE A CA 1
ATOM 1358 C C . ILE A 1 170 ? -5.205 14.823 -10.157 1.00 56.78 170 ILE A C 1
ATOM 1360 O O . ILE A 1 170 ? -5.352 14.098 -11.142 1.00 56.78 170 ILE A O 1
ATOM 1364 N N . GLY A 1 171 ? -4.401 15.884 -10.158 1.00 58.56 171 GLY A N 1
ATOM 1365 C CA . GLY A 1 171 ? -3.463 16.188 -11.232 1.00 58.56 171 GLY A CA 1
ATOM 1366 C C . GLY A 1 171 ? -2.405 15.093 -11.301 1.00 58.56 171 GLY A C 1
ATOM 1367 O O . GLY A 1 171 ? -1.282 15.283 -10.844 1.00 58.56 171 GLY A O 1
ATOM 1368 N N . TRP A 1 172 ? -2.788 13.920 -11.807 1.00 61.16 172 TRP A N 1
ATOM 1369 C CA . TRP A 1 172 ? -1.932 12.769 -12.029 1.00 61.16 172 TRP A CA 1
ATOM 1370 C C . TRP A 1 172 ? -0.924 13.156 -13.084 1.00 61.16 172 TRP A C 1
ATOM 1372 O O . TRP A 1 172 ? -1.216 12.979 -14.260 1.00 61.16 172 TRP A O 1
ATOM 1382 N N . MET A 1 173 ? 0.217 13.665 -12.613 1.00 60.00 173 MET A N 1
ATOM 1383 C CA . MET A 1 173 ? 1.455 13.935 -13.337 1.00 60.00 173 MET A CA 1
ATOM 1384 C C . MET A 1 173 ? 1.240 14.735 -14.630 1.00 60.00 173 MET A C 1
ATOM 1386 O O . MET A 1 173 ? 0.570 14.297 -15.558 1.00 60.00 173 MET A O 1
ATOM 1390 N N . ASN A 1 174 ? 1.875 15.899 -14.767 1.00 65.50 174 ASN A N 1
ATOM 1391 C CA . ASN A 1 174 ? 2.023 16.473 -16.106 1.00 65.50 174 ASN A CA 1
ATOM 1392 C C . ASN A 1 174 ? 2.741 15.422 -16.962 1.00 65.50 174 ASN A C 1
ATOM 1394 O O . ASN A 1 174 ? 3.909 15.132 -16.694 1.00 65.50 174 ASN A O 1
ATOM 1398 N N . LEU A 1 175 ? 2.019 14.789 -17.896 1.00 61.16 175 LEU A N 1
ATOM 1399 C CA . LEU A 1 175 ? 2.581 13.706 -18.693 1.00 61.16 175 LEU A CA 1
ATOM 1400 C C . LEU A 1 175 ? 3.853 14.230 -19.368 1.00 61.16 175 LEU A C 1
ATOM 1402 O O . LEU A 1 175 ? 3.806 15.305 -19.979 1.00 61.16 175 LEU A O 1
ATOM 1406 N N . PRO A 1 176 ? 4.977 13.496 -19.298 1.00 63.19 176 PRO A N 1
ATOM 1407 C CA . PRO A 1 176 ? 6.069 13.756 -20.221 1.00 63.19 176 PRO A CA 1
ATOM 1408 C C . PRO A 1 176 ? 5.544 13.640 -21.661 1.00 63.19 176 PRO A C 1
ATOM 1410 O O . PRO A 1 176 ? 4.578 12.918 -21.921 1.00 63.19 176 PRO A O 1
ATOM 1413 N N . GLU A 1 177 ? 6.153 14.378 -22.595 1.00 73.75 177 GLU A N 1
ATOM 1414 C CA . GLU A 1 177 ? 5.743 14.364 -24.004 1.00 73.75 177 GLU A CA 1
ATOM 1415 C C . GLU A 1 177 ? 5.563 12.931 -24.522 1.00 73.75 177 GLU A C 1
ATOM 1417 O O . GLU A 1 177 ? 6.380 12.045 -24.245 1.00 73.75 177 GLU A O 1
ATOM 14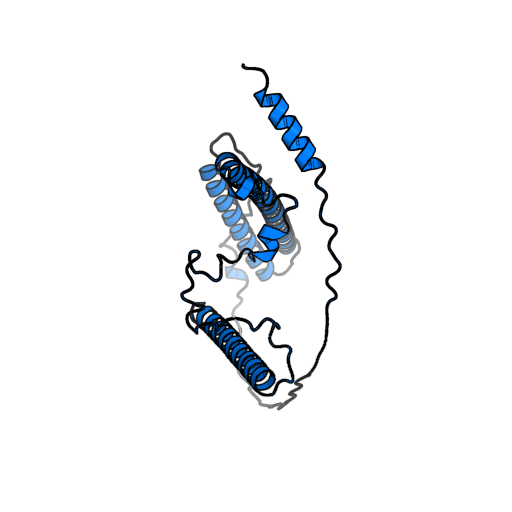22 N N . ARG A 1 178 ? 4.485 12.714 -25.290 1.00 80.06 178 ARG A N 1
ATOM 1423 C CA . ARG A 1 178 ? 4.162 11.411 -25.878 1.00 80.06 178 ARG A CA 1
ATOM 1424 C C . ARG A 1 178 ? 5.391 10.859 -26.616 1.00 80.06 178 ARG A C 1
ATOM 1426 O O . ARG A 1 178 ? 5.961 11.581 -27.441 1.00 80.06 178 ARG A O 1
ATOM 1433 N N . PRO A 1 179 ? 5.787 9.595 -26.373 1.00 83.19 179 PRO A N 1
ATOM 1434 C CA . PRO A 1 179 ? 6.984 9.045 -26.987 1.00 83.19 179 PRO A CA 1
ATOM 1435 C C . PRO A 1 179 ? 6.877 9.030 -28.521 1.00 83.19 179 PRO A C 1
ATOM 1437 O O . PRO A 1 179 ? 5.778 8.858 -29.067 1.00 83.19 179 PRO A O 1
ATOM 1440 N N . PRO A 1 180 ? 8.008 9.174 -29.240 1.00 82.38 180 PRO A N 1
ATOM 1441 C CA . PRO A 1 180 ? 8.035 9.056 -30.692 1.00 82.38 180 PRO A CA 1
ATOM 1442 C C . PRO A 1 180 ? 7.421 7.729 -31.166 1.00 82.38 180 PRO A C 1
ATOM 1444 O O . PRO A 1 180 ? 7.576 6.705 -30.494 1.00 82.38 180 PRO A O 1
ATOM 1447 N N . PRO A 1 181 ? 6.742 7.694 -32.326 1.00 80.56 181 PRO A N 1
ATOM 1448 C CA . PRO A 1 181 ? 6.175 6.455 -32.844 1.00 80.56 181 PRO A CA 1
ATOM 1449 C C . PRO A 1 181 ? 7.269 5.406 -33.076 1.00 80.56 181 PRO A C 1
ATOM 1451 O O . PRO A 1 181 ? 8.380 5.728 -33.504 1.00 80.56 181 PRO A O 1
ATOM 1454 N N . LEU A 1 182 ? 6.937 4.134 -32.837 1.00 72.00 182 LEU A N 1
ATOM 1455 C CA . LEU A 1 182 ? 7.809 3.007 -33.160 1.00 72.00 182 LEU A CA 1
ATOM 1456 C C . LEU A 1 182 ? 7.976 2.921 -34.685 1.00 72.00 182 LEU A C 1
ATOM 1458 O O . LEU A 1 182 ? 7.157 2.343 -35.400 1.00 72.00 182 LEU A O 1
ATOM 1462 N N . CYS A 1 183 ? 9.041 3.521 -35.211 1.00 60.59 183 CYS A N 1
ATOM 1463 C CA . CYS A 1 183 ? 9.392 3.440 -36.623 1.00 60.59 183 CYS A CA 1
ATOM 1464 C C . CYS A 1 183 ? 9.953 2.043 -36.942 1.00 60.59 183 CYS A C 1
ATOM 1466 O O . CYS A 1 183 ? 11.164 1.860 -37.063 1.00 60.59 183 CYS A O 1
ATOM 1468 N N . TYR A 1 184 ? 9.077 1.051 -37.123 1.00 53.16 184 TYR A N 1
ATOM 1469 C CA . TYR A 1 184 ? 9.460 -0.327 -37.474 1.00 53.16 184 TYR A CA 1
ATOM 1470 C C . TYR A 1 184 ? 10.247 -0.436 -38.796 1.00 53.16 184 TYR A C 1
ATOM 1472 O O . TYR A 1 184 ? 10.972 -1.405 -39.011 1.00 53.16 184 TYR A O 1
ATOM 1480 N N . GLY A 1 185 ? 10.164 0.571 -39.671 1.00 50.97 185 GLY A N 1
ATOM 1481 C CA . GLY A 1 185 ? 10.764 0.547 -41.009 1.00 50.97 185 GLY A CA 1
ATOM 1482 C C . GLY A 1 185 ? 12.298 0.571 -41.076 1.00 50.97 185 GLY A C 1
ATOM 1483 O O . GLY A 1 185 ? 12.833 0.464 -42.174 1.00 50.97 185 GLY A O 1
ATOM 1484 N N . ARG A 1 186 ? 13.026 0.716 -39.955 1.00 46.53 186 ARG A N 1
ATOM 1485 C CA . ARG A 1 186 ? 14.502 0.854 -39.967 1.00 46.53 186 ARG A CA 1
ATOM 1486 C C . ARG A 1 186 ? 15.276 -0.199 -39.168 1.00 46.53 186 ARG A C 1
ATOM 1488 O O . ARG A 1 186 ? 16.501 -0.204 -39.222 1.00 46.53 186 ARG A O 1
ATOM 1495 N N . ILE A 1 187 ? 14.590 -1.120 -38.490 1.00 49.62 187 ILE A N 1
ATOM 1496 C CA . ILE A 1 187 ? 15.238 -2.161 -37.666 1.00 49.62 187 ILE A CA 1
ATOM 1497 C C . ILE A 1 187 ? 15.821 -3.298 -38.531 1.00 49.62 187 ILE A C 1
ATOM 1499 O O . ILE A 1 187 ? 16.727 -4.004 -38.106 1.00 49.62 187 ILE A O 1
ATOM 1503 N N . GLN A 1 188 ? 15.427 -3.414 -39.805 1.00 46.84 188 GLN A N 1
ATOM 1504 C CA . GLN A 1 188 ? 16.003 -4.401 -40.735 1.00 46.84 188 GLN A CA 1
ATOM 1505 C C . GLN A 1 188 ? 17.446 -4.095 -41.195 1.00 46.84 188 GLN A C 1
ATOM 1507 O O . GLN A 1 188 ? 18.021 -4.896 -41.923 1.00 46.84 188 GLN A O 1
ATOM 1512 N N . ILE A 1 189 ? 18.051 -2.968 -40.792 1.00 50.06 189 ILE A N 1
ATOM 1513 C CA . ILE A 1 189 ? 19.386 -2.555 -41.275 1.00 50.06 189 ILE A CA 1
ATOM 1514 C C . ILE A 1 189 ? 20.515 -2.872 -40.272 1.00 50.06 189 ILE A C 1
ATOM 1516 O O . ILE A 1 189 ? 21.684 -2.809 -40.639 1.00 50.06 189 ILE A O 1
ATOM 1520 N N . LEU A 1 190 ? 20.208 -3.262 -39.029 1.00 46.78 190 LEU A N 1
ATOM 1521 C CA . LEU A 1 190 ? 21.238 -3.481 -37.997 1.00 46.78 190 LEU A CA 1
ATOM 1522 C C . LEU A 1 190 ? 21.593 -4.951 -37.739 1.00 46.78 190 LEU A C 1
ATOM 1524 O O . LEU A 1 190 ? 22.689 -5.224 -37.261 1.00 46.78 190 LEU A O 1
ATOM 1528 N N . CYS A 1 191 ? 20.760 -5.904 -38.163 1.00 43.22 191 CYS A N 1
ATOM 1529 C CA . CYS A 1 191 ? 21.185 -7.299 -38.292 1.00 43.22 191 CYS A CA 1
ATOM 1530 C C . CYS A 1 191 ? 21.839 -7.503 -39.664 1.00 43.22 191 CYS A C 1
ATOM 1532 O O . CYS A 1 191 ? 21.233 -8.049 -40.587 1.00 43.22 191 CYS A O 1
ATOM 1534 N N . GLY A 1 192 ? 23.084 -7.043 -39.815 1.00 49.16 192 GLY A N 1
ATOM 1535 C CA . GLY A 1 192 ? 23.938 -7.515 -40.906 1.00 49.16 192 GLY A CA 1
ATOM 1536 C C . GLY A 1 192 ? 24.042 -9.051 -40.876 1.00 49.16 192 GLY A C 1
ATOM 1537 O O . GLY A 1 192 ? 23.855 -9.649 -39.813 1.00 49.16 192 GLY A O 1
ATOM 1538 N N . PRO A 1 193 ? 24.309 -9.719 -42.015 1.00 42.19 193 PRO A N 1
ATOM 1539 C CA . PRO A 1 193 ? 24.417 -11.172 -42.045 1.00 42.19 193 PRO A CA 1
ATOM 1540 C C . PRO A 1 193 ? 25.500 -11.613 -41.060 1.00 42.19 193 PRO A C 1
ATOM 1542 O O . PRO A 1 193 ? 26.671 -11.261 -41.211 1.00 42.19 193 PRO A O 1
ATOM 1545 N N . VAL A 1 194 ? 25.098 -12.367 -40.038 1.00 50.50 194 VAL A N 1
ATOM 1546 C CA . VAL A 1 194 ? 26.023 -13.001 -39.102 1.00 50.50 194 VAL A CA 1
ATOM 1547 C C . VAL A 1 194 ? 26.878 -13.961 -39.925 1.00 50.50 194 VAL A C 1
ATOM 1549 O O . VAL A 1 194 ? 26.398 -14.986 -40.409 1.00 50.50 194 VAL A O 1
ATOM 1552 N N . SER A 1 195 ? 28.135 -13.585 -40.151 1.00 49.44 195 SER A N 1
ATOM 1553 C CA . SER A 1 195 ? 29.121 -14.472 -40.759 1.00 49.44 195 SER A CA 1
ATOM 1554 C C . SER A 1 195 ? 29.283 -15.689 -39.843 1.00 49.44 195 SER A C 1
ATOM 1556 O O . SER A 1 195 ? 29.463 -15.501 -38.636 1.00 49.44 195 SER A O 1
ATOM 1558 N N . PRO A 1 196 ? 29.202 -16.929 -40.355 1.00 42.16 196 PRO A N 1
ATOM 1559 C CA . PRO A 1 196 ? 29.360 -18.111 -39.528 1.00 42.16 196 PRO A CA 1
ATOM 1560 C C . PRO A 1 196 ? 30.830 -18.216 -39.116 1.00 42.16 196 PRO A C 1
ATOM 1562 O O . PRO A 1 196 ? 31.664 -18.739 -39.855 1.00 42.16 196 PRO A O 1
ATOM 1565 N N . VAL A 1 197 ? 31.167 -17.701 -37.933 1.00 44.84 197 VAL A N 1
ATOM 1566 C CA . VAL A 1 197 ? 32.434 -18.036 -37.285 1.00 44.84 197 VAL A CA 1
ATOM 1567 C C . VAL A 1 197 ? 32.311 -19.478 -36.821 1.00 44.84 197 VAL A C 1
ATOM 1569 O O . VAL A 1 197 ? 31.512 -19.817 -35.950 1.00 44.84 197 VAL A O 1
ATOM 1572 N N . ALA A 1 198 ? 33.074 -20.334 -37.490 1.00 42.50 198 ALA A N 1
ATOM 1573 C CA . ALA A 1 198 ? 33.208 -21.738 -37.175 1.00 42.50 198 ALA A CA 1
ATOM 1574 C C . ALA A 1 198 ? 33.615 -21.930 -35.707 1.00 42.50 198 ALA A C 1
ATOM 1576 O O . ALA A 1 198 ? 34.558 -21.310 -35.214 1.00 42.50 198 ALA A O 1
ATOM 1577 N N . ASN A 1 199 ? 32.900 -22.835 -35.043 1.00 44.53 199 ASN A N 1
ATOM 1578 C CA . ASN A 1 199 ? 33.245 -23.390 -33.745 1.00 44.53 199 ASN A CA 1
ATOM 1579 C C . ASN A 1 199 ? 34.712 -23.845 -33.715 1.00 44.53 199 ASN A C 1
ATOM 1581 O O . ASN A 1 199 ? 35.097 -24.739 -34.467 1.00 44.53 199 ASN A O 1
ATOM 1585 N N . SER A 1 200 ? 35.486 -23.313 -32.772 1.00 37.44 200 SER A N 1
ATOM 1586 C CA . SER A 1 200 ? 36.671 -23.986 -32.243 1.00 37.44 200 SER A CA 1
ATOM 1587 C C . SER A 1 200 ? 36.563 -23.994 -30.722 1.00 37.44 200 SER A C 1
ATOM 1589 O O . SER A 1 200 ? 37.039 -23.098 -30.033 1.00 37.44 200 SER A O 1
ATOM 1591 N N . LEU A 1 201 ? 35.838 -24.994 -30.219 1.00 36.56 201 LEU A N 1
ATOM 1592 C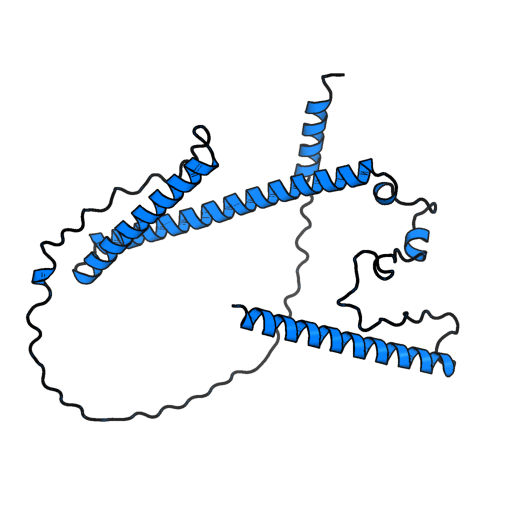 CA . LEU A 1 201 ? 35.730 -25.327 -28.803 1.00 36.56 201 LEU A CA 1
ATOM 1593 C C . LEU A 1 201 ? 36.960 -26.145 -28.388 1.00 36.56 201 LEU A C 1
ATOM 1595 O O . LEU A 1 201 ? 37.052 -27.336 -28.666 1.00 36.56 201 LEU A O 1
ATOM 1599 N N . THR A 1 202 ? 37.875 -25.488 -27.688 1.00 40.97 202 THR A N 1
ATOM 1600 C CA . THR A 1 202 ? 38.829 -26.064 -26.729 1.00 40.97 202 THR A CA 1
ATOM 1601 C C . THR A 1 202 ? 38.669 -25.174 -25.493 1.00 40.97 202 THR A C 1
ATOM 1603 O O . THR A 1 202 ? 38.887 -23.976 -25.598 1.00 40.97 202 THR A O 1
ATOM 1606 N N . GLY A 1 203 ? 38.117 -25.592 -24.359 1.00 37.59 203 GLY A N 1
ATOM 1607 C CA . GLY A 1 203 ? 38.412 -26.811 -23.629 1.00 37.59 203 GLY A CA 1
ATOM 1608 C C . GLY A 1 203 ? 39.394 -26.461 -22.514 1.00 37.59 203 GLY A C 1
ATOM 1609 O O . GLY A 1 203 ? 40.551 -26.828 -22.625 1.00 37.59 203 GLY A O 1
ATOM 1610 N N . GLU A 1 204 ? 38.949 -25.750 -21.472 1.00 37.66 204 GLU A N 1
ATOM 1611 C CA . GLU A 1 204 ? 39.671 -25.714 -20.197 1.00 37.66 204 GLU A CA 1
ATOM 1612 C C . GLU A 1 204 ? 38.700 -25.459 -19.041 1.00 37.66 204 GLU A C 1
ATOM 1614 O O . GLU A 1 204 ? 38.010 -24.442 -18.970 1.00 37.66 204 GLU A O 1
ATOM 1619 N N . ALA A 1 205 ? 38.601 -26.475 -18.190 1.00 42.66 205 ALA A N 1
ATOM 1620 C CA . ALA A 1 205 ? 37.879 -26.463 -16.938 1.00 42.66 205 ALA A CA 1
ATOM 1621 C C . ALA A 1 205 ? 38.708 -25.705 -15.901 1.00 42.66 205 ALA A C 1
ATOM 1623 O O . ALA A 1 205 ? 39.894 -25.991 -15.741 1.00 42.66 205 ALA A O 1
ATOM 1624 N N . VAL A 1 206 ? 38.074 -24.799 -15.160 1.00 47.53 206 VAL A N 1
ATOM 1625 C CA . VAL A 1 206 ? 38.632 -24.313 -13.898 1.00 47.53 206 VAL A CA 1
ATOM 1626 C C . VAL A 1 206 ? 37.594 -24.525 -12.811 1.00 47.53 206 VAL A C 1
ATOM 1628 O O . VAL A 1 206 ? 36.568 -23.854 -12.736 1.00 47.53 206 VAL A O 1
ATOM 1631 N N . ASP A 1 207 ? 37.889 -25.568 -12.051 1.00 41.53 207 ASP A N 1
ATOM 1632 C CA . ASP A 1 207 ? 37.347 -25.927 -10.756 1.00 41.53 207 ASP A CA 1
ATOM 1633 C C . ASP A 1 207 ? 37.742 -24.850 -9.730 1.00 41.53 207 ASP A C 1
ATOM 1635 O O . ASP A 1 207 ? 38.857 -24.322 -9.772 1.00 41.53 207 ASP A O 1
ATOM 1639 N N . GLY A 1 208 ? 36.824 -24.484 -8.839 1.00 43.12 208 GLY A N 1
ATOM 1640 C CA . GLY A 1 208 ? 36.990 -23.322 -7.966 1.00 43.12 208 GLY A CA 1
ATOM 1641 C C . GLY A 1 208 ? 35.919 -23.234 -6.892 1.00 43.12 208 GLY A C 1
ATOM 1642 O O . GLY A 1 208 ? 35.127 -22.297 -6.863 1.00 43.12 208 GLY A O 1
ATOM 1643 N N . VAL A 1 209 ? 35.898 -24.247 -6.029 1.00 52.81 209 VAL A N 1
ATOM 1644 C CA . VAL A 1 209 ? 35.204 -24.271 -4.737 1.00 52.81 209 VAL A CA 1
ATOM 1645 C C . VAL A 1 209 ? 35.678 -23.113 -3.852 1.00 52.81 209 VAL A C 1
ATOM 1647 O O . VAL A 1 209 ? 36.873 -22.976 -3.601 1.00 52.81 209 VAL A O 1
ATOM 1650 N N . SER A 1 210 ? 34.739 -22.359 -3.282 1.00 53.09 210 SER A N 1
ATOM 1651 C CA . SER A 1 210 ? 34.933 -21.739 -1.968 1.00 53.09 210 SER A CA 1
ATOM 1652 C C . SER A 1 210 ? 33.588 -21.554 -1.269 1.00 53.09 210 SER A C 1
ATOM 1654 O O . SER A 1 210 ? 32.921 -20.529 -1.415 1.00 53.09 210 SER A O 1
ATOM 1656 N N . ASP A 1 211 ? 33.210 -22.576 -0.505 1.00 48.50 211 ASP A N 1
ATOM 1657 C CA . ASP A 1 211 ? 32.298 -22.447 0.622 1.00 48.50 211 ASP A CA 1
ATOM 1658 C C . ASP A 1 211 ? 32.930 -21.515 1.661 1.00 48.50 211 ASP A C 1
ATOM 1660 O O . ASP A 1 211 ? 33.975 -21.815 2.238 1.00 48.50 211 ASP A O 1
ATOM 1664 N N . ALA A 1 212 ? 32.275 -20.389 1.918 1.00 48.81 212 ALA A N 1
ATOM 1665 C CA . ALA A 1 212 ? 32.494 -19.594 3.114 1.00 48.81 212 ALA A CA 1
ATOM 1666 C C . ALA A 1 212 ? 31.129 -19.337 3.751 1.00 48.81 212 ALA A C 1
ATOM 1668 O O . ALA A 1 212 ? 30.487 -18.311 3.536 1.00 48.81 212 ALA A O 1
ATOM 1669 N N . ALA A 1 213 ? 30.677 -20.328 4.519 1.00 51.03 213 ALA A N 1
ATOM 1670 C CA . ALA A 1 213 ? 29.715 -20.098 5.579 1.00 51.03 213 ALA A CA 1
ATOM 1671 C C . ALA A 1 213 ? 30.389 -19.193 6.623 1.00 51.03 213 ALA A C 1
ATOM 1673 O O . ALA A 1 213 ? 31.291 -19.635 7.333 1.00 51.03 213 ALA A O 1
ATOM 1674 N N . SER A 1 214 ? 29.985 -17.923 6.667 1.00 53.56 214 SER A N 1
ATOM 1675 C CA . SER A 1 214 ? 30.255 -17.046 7.805 1.00 53.56 214 SER A CA 1
ATOM 1676 C C . SER A 1 214 ? 29.096 -17.180 8.778 1.00 53.56 214 SER A C 1
ATOM 1678 O O . SER A 1 214 ? 27.941 -16.969 8.403 1.00 53.56 214 SER A O 1
ATOM 1680 N N . SER A 1 215 ? 29.437 -17.591 9.991 1.00 48.84 215 SER A N 1
ATOM 1681 C CA . SER A 1 215 ? 28.565 -17.712 11.146 1.00 48.84 215 SER A CA 1
ATOM 1682 C C . SER A 1 215 ? 28.519 -16.398 11.935 1.00 48.84 215 SER A C 1
ATOM 1684 O O . SER A 1 215 ? 29.414 -15.570 11.761 1.00 48.84 215 SER A O 1
ATOM 1686 N N . ASP A 1 216 ? 27.485 -16.304 12.783 1.00 42.62 216 ASP A N 1
ATOM 1687 C CA . ASP A 1 216 ? 27.406 -15.577 14.064 1.00 42.62 216 ASP A CA 1
ATOM 1688 C C . ASP A 1 216 ? 27.535 -14.041 14.001 1.00 42.62 216 ASP A C 1
ATOM 1690 O O . ASP A 1 216 ? 28.271 -13.482 13.201 1.00 42.62 216 ASP A O 1
ATOM 1694 N N . ASP A 1 217 ? 26.908 -13.216 14.825 1.00 48.22 217 ASP A N 1
ATOM 1695 C CA . ASP A 1 217 ? 25.875 -13.272 15.859 1.00 48.22 217 ASP A CA 1
ATOM 1696 C C . ASP A 1 217 ? 25.626 -11.777 16.202 1.00 48.22 217 ASP A C 1
ATOM 1698 O O . ASP A 1 217 ? 26.447 -10.915 15.881 1.00 48.22 217 ASP A O 1
ATOM 1702 N N . ASP A 1 218 ? 24.517 -11.483 16.881 1.00 50.66 218 ASP A N 1
ATOM 1703 C CA . ASP A 1 218 ? 24.325 -10.292 17.726 1.00 50.66 218 ASP A CA 1
ATOM 1704 C C . ASP A 1 218 ? 24.291 -8.887 17.080 1.00 50.66 218 ASP A C 1
ATOM 1706 O O . ASP A 1 218 ? 25.247 -8.118 17.148 1.00 50.66 218 ASP A O 1
ATOM 1710 N N . GLU A 1 219 ? 23.096 -8.448 16.663 1.00 47.28 219 GLU A N 1
ATOM 1711 C CA . GLU A 1 219 ? 22.695 -7.049 16.888 1.00 47.28 219 GLU A CA 1
ATOM 1712 C C . GLU A 1 219 ? 21.391 -6.998 17.690 1.00 47.28 219 GLU A C 1
ATOM 1714 O O . GLU A 1 219 ? 20.270 -7.060 17.181 1.00 47.28 219 GLU A O 1
ATOM 1719 N N . ASN A 1 220 ? 21.583 -6.903 19.003 1.00 45.97 220 ASN A N 1
ATOM 1720 C CA . ASN A 1 220 ? 20.589 -6.503 19.979 1.00 45.97 220 ASN A CA 1
ATOM 1721 C C . ASN A 1 220 ? 20.317 -4.999 19.782 1.00 45.97 220 ASN A C 1
ATOM 1723 O O . ASN A 1 220 ? 20.951 -4.158 20.415 1.00 45.97 220 ASN A O 1
ATOM 1727 N N . GLY A 1 221 ? 19.429 -4.672 18.841 1.00 42.09 221 GLY A N 1
ATOM 1728 C CA . GLY A 1 221 ? 18.940 -3.314 18.623 1.00 42.09 221 GLY A CA 1
ATOM 1729 C C . GLY A 1 221 ? 18.077 -2.873 19.799 1.00 42.09 221 GLY A C 1
ATOM 1730 O O . GLY A 1 221 ? 16.923 -3.277 19.924 1.00 42.09 221 GLY A O 1
ATOM 1731 N N . GLU A 1 222 ? 18.677 -2.071 20.669 1.00 49.16 222 GLU A N 1
ATOM 1732 C CA . GLU A 1 222 ? 18.031 -1.277 21.706 1.00 49.16 222 GLU A CA 1
ATOM 1733 C C . GLU A 1 222 ? 16.912 -0.449 21.047 1.00 49.16 222 GLU A C 1
ATOM 1735 O O . GLU A 1 222 ? 17.167 0.451 20.248 1.00 49.16 222 GLU A O 1
ATOM 1740 N N . LEU A 1 223 ? 15.656 -0.830 21.300 1.00 46.88 223 LEU A N 1
ATOM 1741 C CA . LEU A 1 223 ? 14.482 -0.043 20.931 1.00 46.88 223 LEU A CA 1
ATOM 1742 C C . LEU A 1 223 ? 14.540 1.243 21.756 1.00 46.88 223 LEU A C 1
ATOM 1744 O O . LEU A 1 223 ? 14.102 1.267 22.904 1.00 46.88 223 LEU A O 1
ATOM 1748 N N . GLU A 1 224 ? 15.132 2.293 21.188 1.00 49.12 224 GLU A N 1
ATOM 1749 C CA . GLU A 1 224 ? 14.924 3.646 21.684 1.00 49.12 224 GLU A CA 1
ATOM 1750 C C . GLU A 1 224 ? 13.413 3.902 21.694 1.00 49.12 224 GLU A C 1
ATOM 1752 O O . GLU A 1 224 ? 12.739 3.738 20.672 1.00 49.12 224 GLU A O 1
ATOM 1757 N N . ASP A 1 225 ? 12.886 4.257 22.869 1.00 46.53 225 ASP A N 1
ATOM 1758 C CA . ASP A 1 225 ? 11.524 4.745 23.044 1.00 46.53 225 ASP A CA 1
ATOM 1759 C C . ASP A 1 225 ? 11.304 5.898 22.063 1.00 46.53 225 ASP A C 1
ATOM 1761 O O . ASP A 1 225 ? 11.747 7.031 22.280 1.00 46.53 225 ASP A O 1
ATOM 1765 N N . ALA A 1 226 ? 10.628 5.599 20.953 1.00 43.16 226 ALA A N 1
ATOM 1766 C CA . ALA A 1 226 ? 10.123 6.624 20.069 1.00 43.16 226 ALA A CA 1
ATOM 1767 C C . ALA A 1 226 ? 9.264 7.561 20.931 1.00 43.16 226 ALA A C 1
ATOM 1769 O O . ALA A 1 226 ? 8.373 7.080 21.641 1.00 43.16 226 ALA A O 1
ATOM 1770 N N . PRO A 1 227 ? 9.523 8.880 20.921 1.00 43.97 227 PRO A N 1
ATOM 1771 C CA . PRO A 1 227 ? 8.721 9.815 21.686 1.00 43.97 227 PRO A CA 1
ATOM 1772 C C . PRO A 1 227 ? 7.278 9.650 21.231 1.00 43.97 227 PRO A C 1
ATOM 1774 O O . PRO A 1 227 ? 6.971 9.883 20.063 1.00 43.97 227 PRO A O 1
ATOM 1777 N N . VAL A 1 228 ? 6.416 9.212 22.154 1.00 47.31 228 VAL A N 1
ATOM 1778 C CA . VAL A 1 228 ? 4.966 9.192 21.962 1.00 47.31 228 VAL A CA 1
ATOM 1779 C C . VAL A 1 228 ? 4.598 10.574 21.430 1.00 47.31 228 VAL A C 1
ATOM 1781 O O . VAL A 1 228 ? 4.828 11.553 22.151 1.00 47.31 228 VAL A O 1
ATOM 1784 N N . PRO A 1 229 ? 4.100 10.699 20.186 1.00 44.84 229 PRO A N 1
ATOM 1785 C CA . PRO A 1 229 ? 3.631 11.975 19.691 1.00 44.84 229 PRO A CA 1
ATOM 1786 C C . PRO A 1 229 ? 2.518 12.415 20.634 1.00 44.84 229 PRO A C 1
ATOM 1788 O O . PRO A 1 229 ? 1.431 11.841 20.662 1.00 44.84 229 PRO A O 1
ATOM 1791 N N . GLN A 1 230 ? 2.811 13.394 21.487 1.00 52.88 230 GLN A N 1
ATOM 1792 C CA . GLN A 1 230 ? 1.770 14.163 22.140 1.00 52.88 230 GLN A CA 1
ATOM 1793 C C . GLN A 1 230 ? 1.141 14.975 21.017 1.00 52.88 230 GLN A C 1
ATOM 1795 O O . GLN A 1 230 ? 1.564 16.098 20.746 1.00 52.88 230 GLN A O 1
ATOM 1800 N N . ASP A 1 231 ? 0.191 14.368 20.307 1.00 53.66 231 ASP A N 1
ATOM 1801 C CA . ASP A 1 231 ? -0.612 15.033 19.293 1.00 53.66 231 ASP A CA 1
ATOM 1802 C C . ASP A 1 231 ? -1.516 16.052 19.994 1.00 53.66 231 ASP A C 1
ATOM 1804 O O . ASP A 1 231 ? -2.716 15.878 20.174 1.00 53.66 231 ASP A O 1
ATOM 1808 N N . ILE A 1 232 ? -0.916 17.178 20.380 1.00 54.44 232 ILE A N 1
ATOM 1809 C CA . ILE A 1 232 ? -1.604 18.415 20.758 1.00 54.44 232 ILE A CA 1
ATOM 1810 C C . ILE A 1 232 ? -2.529 18.849 19.602 1.00 54.44 232 ILE A C 1
ATOM 1812 O O . ILE A 1 232 ? -3.565 19.469 19.826 1.00 54.44 232 ILE A O 1
ATOM 1816 N N . ALA A 1 233 ? -2.199 18.444 18.370 1.00 56.09 233 ALA A N 1
ATOM 1817 C CA . ALA A 1 233 ? -3.040 18.595 17.191 1.00 56.09 233 ALA A CA 1
ATOM 1818 C C . ALA A 1 233 ? -4.374 17.827 17.282 1.00 56.09 233 ALA A C 1
ATOM 1820 O O . ALA A 1 233 ? -5.376 18.322 16.777 1.00 56.09 233 ALA A O 1
ATOM 1821 N N . PHE A 1 234 ? -4.422 16.667 17.951 1.00 51.22 234 PHE A N 1
ATOM 1822 C CA . PHE A 1 234 ? -5.656 15.893 18.132 1.00 51.22 234 PHE A CA 1
ATOM 1823 C C . PHE A 1 234 ? -6.629 16.592 19.088 1.00 51.22 234 PHE A C 1
ATOM 1825 O O . PHE A 1 234 ? -7.813 16.700 18.783 1.00 51.22 234 PHE A O 1
ATOM 1832 N N . LEU A 1 235 ? -6.124 17.139 20.200 1.00 55.00 235 LEU A N 1
ATOM 1833 C CA . LEU A 1 235 ? -6.946 17.919 21.133 1.00 55.00 235 LEU A CA 1
ATOM 1834 C C . LEU A 1 235 ? -7.481 19.200 20.476 1.00 55.00 235 LEU A C 1
ATOM 1836 O O . LEU A 1 235 ? -8.651 19.521 20.636 1.00 55.00 235 LEU A O 1
ATOM 1840 N N . ALA A 1 236 ? -6.664 19.875 19.662 1.00 62.62 236 ALA A N 1
ATOM 1841 C CA . ALA A 1 236 ? -7.107 21.045 18.905 1.00 62.62 236 ALA A CA 1
ATOM 1842 C C . ALA A 1 236 ? -8.141 20.705 17.810 1.00 62.62 236 ALA A C 1
ATOM 1844 O O . ALA A 1 236 ? -9.023 21.510 17.523 1.00 62.62 236 ALA A O 1
ATOM 1845 N N . ALA A 1 237 ? -8.046 19.522 17.193 1.00 63.03 237 ALA A N 1
ATOM 1846 C CA . ALA A 1 237 ? -9.005 19.062 16.190 1.00 63.03 237 ALA A CA 1
ATOM 1847 C C . ALA A 1 237 ? -10.344 18.620 16.808 1.00 63.03 237 ALA A C 1
ATOM 1849 O O . ALA A 1 237 ? -11.387 18.806 16.182 1.00 63.03 237 ALA A O 1
ATOM 1850 N N . LEU A 1 238 ? -10.327 18.072 18.028 1.00 60.16 238 LEU A N 1
ATOM 1851 C CA . LEU A 1 238 ? -11.540 17.771 18.792 1.00 60.16 238 LEU A CA 1
ATOM 1852 C C . LEU A 1 238 ? -12.259 19.047 19.252 1.00 60.16 238 LEU A C 1
ATOM 1854 O O . LEU A 1 238 ? -13.466 19.141 19.042 1.00 60.16 238 LEU A O 1
ATOM 1858 N N . ASP A 1 239 ? -11.531 20.049 19.759 1.00 66.88 239 ASP A N 1
ATOM 1859 C CA . ASP A 1 239 ? -12.102 21.366 20.105 1.00 66.88 239 ASP A CA 1
ATOM 1860 C C . ASP A 1 239 ? -12.754 22.040 18.879 1.00 66.88 239 ASP A C 1
ATOM 1862 O O . ASP A 1 239 ? -13.849 22.594 18.965 1.00 66.88 239 ASP A O 1
ATOM 1866 N N . ALA A 1 240 ? -12.126 21.939 17.701 1.00 68.62 240 ALA A N 1
ATOM 1867 C CA . ALA A 1 240 ? -12.670 22.498 16.459 1.00 68.62 240 ALA A CA 1
ATOM 1868 C C . ALA A 1 240 ? -13.931 21.767 15.950 1.00 68.62 240 ALA A C 1
ATOM 1870 O O . ALA A 1 240 ? -14.751 22.356 15.243 1.00 68.62 240 ALA A O 1
ATOM 1871 N N . LEU A 1 241 ? -14.094 20.483 16.285 1.00 58.91 241 LEU A N 1
ATOM 1872 C CA . LEU A 1 241 ? -15.301 19.708 15.985 1.00 58.91 241 LEU A CA 1
ATOM 1873 C C . LEU A 1 241 ? -16.440 20.023 16.963 1.00 58.91 241 LEU A C 1
ATOM 1875 O O . LEU A 1 241 ? -17.599 20.009 16.555 1.00 58.91 241 LEU A O 1
ATOM 1879 N N . GLU A 1 242 ? -16.125 20.351 18.218 1.00 65.50 242 GLU A N 1
ATOM 1880 C CA . GLU A 1 242 ? -17.110 20.772 19.219 1.00 65.50 242 GLU A CA 1
ATOM 1881 C C . GLU A 1 242 ? -17.696 22.162 18.893 1.00 65.50 242 GLU A C 1
ATOM 1883 O O . GLU A 1 242 ? -18.911 22.350 18.984 1.00 65.50 242 GLU A O 1
ATOM 1888 N N . GLU A 1 243 ? -16.886 23.098 18.377 1.00 64.75 243 GLU A N 1
ATOM 1889 C CA . GLU A 1 243 ? -17.367 24.408 17.893 1.00 64.75 243 GLU A CA 1
ATOM 1890 C C . GLU A 1 243 ? -18.311 24.311 16.678 1.00 64.75 243 GLU A C 1
ATOM 1892 O O . GLU A 1 243 ? -19.186 25.157 16.510 1.00 64.75 243 GLU A O 1
ATOM 1897 N N . LEU A 1 244 ? -18.191 23.273 15.841 1.00 54.66 244 LEU A N 1
ATOM 1898 C CA . LEU A 1 244 ? -19.056 23.077 14.666 1.00 54.66 244 LEU A CA 1
ATOM 1899 C C . LEU A 1 244 ? -20.412 22.432 14.989 1.00 54.66 244 LEU A C 1
ATOM 1901 O O . LEU A 1 244 ? -21.322 22.484 14.162 1.00 54.66 244 LEU A O 1
ATOM 1905 N N . VAL A 1 245 ? -20.555 21.822 16.167 1.00 58.56 245 VAL A N 1
ATOM 1906 C CA . VAL A 1 245 ? -21.784 21.130 16.597 1.00 58.56 245 VAL A CA 1
ATOM 1907 C C . VAL A 1 245 ? -22.615 21.989 17.569 1.00 58.56 245 VAL A C 1
ATOM 1909 O O . VAL A 1 245 ? -23.779 21.683 17.819 1.00 58.56 245 VAL A O 1
ATOM 1912 N N . GLY A 1 246 ? -22.062 23.096 18.076 1.00 49.81 246 GLY A N 1
ATOM 1913 C CA . GLY A 1 246 ? -22.666 23.916 19.132 1.00 49.81 246 GLY A CA 1
ATOM 1914 C C . GLY A 1 246 ? -23.689 24.989 18.727 1.00 49.81 246 GLY A C 1
ATOM 1915 O O . GLY A 1 246 ? -24.266 25.587 19.630 1.00 49.81 246 GLY A O 1
ATOM 1916 N N . ASP A 1 247 ? -23.939 25.247 17.438 1.00 50.66 247 ASP A N 1
ATOM 1917 C CA . ASP A 1 247 ? -24.719 26.432 17.006 1.00 50.66 247 ASP A CA 1
ATOM 1918 C C . ASP A 1 247 ? -26.150 26.156 16.486 1.00 50.66 247 ASP A C 1
ATOM 1920 O O . ASP A 1 247 ? -26.835 27.089 16.072 1.00 50.66 247 ASP A O 1
ATOM 1924 N N . ASP A 1 248 ? -26.652 24.916 16.558 1.00 50.56 248 ASP A N 1
ATOM 1925 C CA . ASP A 1 248 ? -28.031 24.564 16.150 1.00 50.56 248 ASP A CA 1
ATOM 1926 C C . ASP A 1 248 ? -28.796 23.764 17.235 1.00 50.56 248 ASP A C 1
ATOM 1928 O O . ASP A 1 248 ? -29.340 22.683 16.982 1.00 50.56 248 ASP A O 1
ATOM 1932 N N . ALA A 1 249 ? -28.869 24.301 18.460 1.00 42.91 249 ALA A N 1
ATOM 1933 C CA . ALA A 1 249 ? -29.803 23.840 19.500 1.00 42.91 249 ALA A CA 1
ATOM 1934 C C . ALA A 1 249 ? -30.443 24.997 20.284 1.00 42.91 249 ALA A C 1
ATOM 1936 O O . ALA A 1 249 ? -29.701 25.847 20.823 1.00 42.91 249 ALA A O 1
#

Organism: NCBI:txid1448309

Secondary structure (DSSP, 8-state):
-HHHHHHHHHHHHHHHHHHHHHHHHHHHHHHHHHHTT-S-TT---PPP--GGGGG--TTSTTTS---HHHHHTSTTSPPPHHHH-HHHHHHHHHHHHHHHHHHHHHHHHHHHHHHHHHHHHHHHHHHHHHHH---HHHHHHHHHHHHHHHHHHHHHHHHHHHHHTTT-------PPPPPPP--GGGGGGT-----------------------------------------HHHHHHHHHHHHHHTT--